Protein AF-A0A251UHS5-F1 (afdb_monomer_lite)

Structure (mmCIF, N/CA/C/O backbone):
data_AF-A0A251UHS5-F1
#
_entry.id   AF-A0A251UHS5-F1
#
loop_
_atom_site.group_PDB
_atom_site.id
_atom_site.type_symbol
_atom_site.label_atom_id
_atom_site.label_alt_id
_atom_site.label_comp_id
_atom_site.label_asym_id
_atom_site.label_entity_id
_atom_site.label_seq_id
_atom_site.pdbx_PDB_ins_code
_atom_site.Cartn_x
_atom_site.Cartn_y
_atom_site.Cartn_z
_atom_site.occupancy
_atom_site.B_iso_or_equiv
_atom_site.auth_seq_id
_atom_site.auth_comp_id
_atom_site.auth_asym_id
_atom_site.auth_atom_id
_atom_site.pdbx_PDB_model_num
ATOM 1 N N . MET A 1 1 ? 8.278 -18.832 -8.427 1.00 48.09 1 MET A N 1
ATOM 2 C CA . MET A 1 1 ? 8.446 -17.378 -8.202 1.00 48.09 1 MET A CA 1
ATOM 3 C C . MET A 1 1 ? 9.896 -17.016 -8.481 1.00 48.09 1 MET A C 1
ATOM 5 O O . MET A 1 1 ? 10.754 -17.772 -8.040 1.00 48.09 1 MET A O 1
ATOM 9 N N . PRO A 1 2 ? 10.189 -15.927 -9.208 1.00 73.81 2 PRO A N 1
ATOM 10 C CA . PRO A 1 2 ? 11.563 -15.462 -9.394 1.00 73.81 2 PRO A CA 1
ATOM 11 C C . PRO A 1 2 ? 12.201 -15.102 -8.043 1.00 73.81 2 PRO A C 1
ATOM 13 O O . PRO A 1 2 ? 11.517 -14.567 -7.171 1.00 73.81 2 PRO A O 1
ATOM 16 N N . LEU A 1 3 ? 13.508 -15.341 -7.884 1.00 70.19 3 LEU A N 1
ATOM 17 C CA . LEU A 1 3 ? 14.287 -15.012 -6.675 1.00 70.19 3 LEU A CA 1
ATOM 18 C C . LEU A 1 3 ? 14.102 -13.556 -6.207 1.00 70.19 3 LEU A C 1
ATOM 20 O O . LEU A 1 3 ? 14.051 -13.298 -5.008 1.00 70.19 3 LEU A O 1
ATOM 24 N N . GLY A 1 4 ? 13.923 -12.620 -7.144 1.00 68.44 4 GLY A N 1
ATOM 25 C CA . GLY A 1 4 ? 13.655 -11.215 -6.832 1.00 68.44 4 GLY A CA 1
ATOM 26 C C . GLY A 1 4 ? 12.351 -10.999 -6.060 1.00 68.44 4 GLY A C 1
ATOM 27 O O . GLY A 1 4 ? 12.326 -10.211 -5.124 1.00 68.44 4 GLY A O 1
ATOM 28 N N . VAL A 1 5 ? 11.284 -11.739 -6.379 1.00 66.81 5 VAL A N 1
ATOM 29 C CA . VAL A 1 5 ? 10.003 -11.624 -5.656 1.00 66.81 5 VAL A CA 1
ATOM 30 C C . VAL A 1 5 ? 10.161 -12.095 -4.210 1.00 66.81 5 VAL A C 1
ATOM 32 O O . VAL A 1 5 ? 9.661 -11.452 -3.293 1.00 66.81 5 VAL A O 1
ATOM 35 N N . PHE A 1 6 ? 10.916 -13.174 -3.993 1.00 74.25 6 PHE A N 1
ATOM 36 C CA . PHE A 1 6 ? 11.193 -13.680 -2.649 1.00 74.25 6 PHE A CA 1
ATOM 37 C C . PHE A 1 6 ? 12.040 -12.695 -1.831 1.00 74.25 6 PHE A C 1
ATOM 39 O O . PHE A 1 6 ? 11.741 -12.446 -0.666 1.00 74.25 6 PHE A O 1
ATOM 46 N N . TYR A 1 7 ? 13.045 -12.076 -2.459 1.00 76.69 7 TYR A N 1
ATOM 47 C CA . TYR A 1 7 ? 13.841 -11.012 -1.848 1.00 76.69 7 TYR A CA 1
ATOM 48 C C . TYR A 1 7 ? 12.978 -9.816 -1.424 1.00 76.69 7 TYR A C 1
ATOM 50 O O . TYR A 1 7 ? 13.070 -9.390 -0.277 1.00 76.69 7 TYR A O 1
ATOM 58 N N . TRP A 1 8 ? 12.101 -9.318 -2.303 1.00 72.94 8 TRP A N 1
ATOM 59 C CA . TRP A 1 8 ? 11.220 -8.186 -1.993 1.00 72.94 8 TRP A CA 1
ATOM 60 C C . TRP A 1 8 ? 10.238 -8.492 -0.862 1.00 72.94 8 TRP A C 1
ATOM 62 O O . TRP A 1 8 ? 10.028 -7.645 0.004 1.00 72.94 8 TRP A O 1
ATOM 72 N N . ILE A 1 9 ? 9.682 -9.708 -0.826 1.00 76.62 9 ILE A N 1
ATOM 73 C CA . ILE A 1 9 ? 8.811 -10.150 0.270 1.00 76.62 9 ILE A CA 1
ATOM 74 C C . ILE A 1 9 ? 9.588 -10.165 1.588 1.00 76.62 9 ILE A C 1
ATOM 76 O O . ILE A 1 9 ? 9.152 -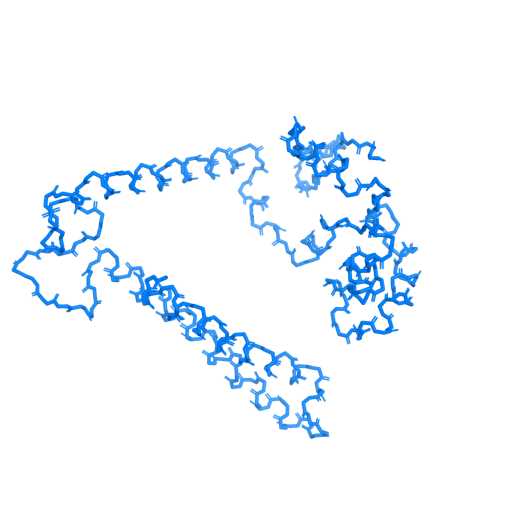9.543 2.552 1.00 76.62 9 ILE A O 1
ATOM 80 N N . LEU A 1 10 ? 10.760 -10.807 1.629 1.00 80.12 10 LEU A N 1
ATOM 81 C CA . LEU A 1 10 ? 11.578 -10.870 2.843 1.00 80.12 10 LEU A CA 1
ATOM 82 C C . LEU A 1 10 ? 12.049 -9.485 3.299 1.00 80.12 10 LEU A C 1
ATOM 84 O O . LEU A 1 10 ? 11.975 -9.171 4.485 1.00 80.12 10 LEU A O 1
ATOM 88 N N . GLN A 1 11 ? 12.500 -8.641 2.370 1.00 79.50 11 GLN A N 1
ATOM 89 C CA . GLN A 1 11 ? 12.902 -7.266 2.658 1.00 79.50 11 GLN A CA 1
ATOM 90 C C . GLN A 1 11 ? 11.728 -6.466 3.239 1.00 79.50 11 GLN A C 1
ATOM 92 O O . GLN A 1 11 ? 11.898 -5.781 4.249 1.00 79.50 11 GLN A O 1
ATOM 97 N N . GLY A 1 12 ? 10.542 -6.578 2.635 1.00 79.12 12 GLY A N 1
ATOM 98 C CA . GLY A 1 12 ? 9.318 -5.951 3.127 1.00 79.12 12 GLY A CA 1
ATOM 99 C C . GLY A 1 12 ? 8.938 -6.445 4.522 1.00 79.12 12 GLY A C 1
ATOM 100 O O . GLY A 1 12 ? 8.657 -5.634 5.399 1.00 79.12 12 GLY A O 1
ATOM 101 N N . SER A 1 13 ? 9.018 -7.755 4.776 1.00 82.31 13 SER A N 1
ATOM 102 C CA . SER A 1 13 ? 8.751 -8.339 6.097 1.00 82.31 13 SER A CA 1
ATOM 103 C C . SER A 1 13 ? 9.729 -7.848 7.169 1.00 82.31 13 SER A C 1
ATOM 105 O O . SER A 1 13 ? 9.307 -7.535 8.280 1.00 82.31 13 SER A O 1
ATOM 107 N N . VAL A 1 14 ? 11.022 -7.723 6.851 1.00 85.25 14 VAL A N 1
ATOM 108 C CA . VAL A 1 14 ? 12.032 -7.198 7.789 1.00 85.25 14 VAL A CA 1
ATOM 109 C C . VAL A 1 14 ? 11.801 -5.713 8.081 1.00 85.25 14 VAL A C 1
ATOM 111 O O . VAL A 1 14 ? 11.864 -5.297 9.239 1.00 85.25 14 VAL A O 1
ATOM 114 N N . GLN A 1 15 ? 11.492 -4.909 7.059 1.00 83.31 15 GLN A N 1
ATOM 115 C CA . GLN A 1 15 ? 11.153 -3.494 7.249 1.00 83.31 15 GLN A CA 1
ATOM 116 C C . GLN A 1 15 ? 9.868 -3.316 8.059 1.00 83.31 15 GLN A C 1
ATOM 118 O O . GLN A 1 15 ? 9.826 -2.450 8.931 1.00 83.31 15 GLN A O 1
ATOM 123 N N . MET A 1 16 ? 8.864 -4.166 7.835 1.00 82.88 16 MET A N 1
ATOM 124 C CA . MET A 1 16 ? 7.647 -4.192 8.641 1.00 82.88 16 MET A CA 1
ATOM 125 C C . MET A 1 16 ? 7.959 -4.536 10.101 1.00 82.88 16 MET A C 1
ATOM 127 O O . MET A 1 16 ? 7.475 -3.854 10.993 1.00 82.88 16 MET A O 1
ATOM 131 N N . GLY A 1 17 ? 8.829 -5.514 10.369 1.00 84.62 17 GLY A N 1
ATOM 132 C CA . GLY A 1 17 ? 9.257 -5.843 11.734 1.00 84.62 17 GLY A CA 1
ATOM 133 C C . GLY A 1 17 ? 9.936 -4.673 12.458 1.00 84.62 17 GLY A C 1
ATOM 134 O O . GLY A 1 17 ? 9.603 -4.377 13.604 1.00 84.62 17 GLY A O 1
ATOM 135 N N . LEU A 1 18 ? 10.841 -3.955 11.781 1.00 85.38 18 LEU A N 1
ATOM 136 C CA . LEU A 1 18 ? 11.465 -2.741 12.330 1.00 85.38 18 LEU A CA 1
ATOM 137 C C . LEU A 1 18 ? 10.448 -1.617 12.558 1.00 85.38 18 LEU A C 1
ATOM 139 O O . LEU A 1 18 ? 10.553 -0.888 13.547 1.00 85.38 18 LEU A O 1
ATOM 143 N N . TRP A 1 19 ? 9.471 -1.485 11.659 1.00 86.94 19 TRP A N 1
ATOM 144 C CA . TRP A 1 19 ? 8.374 -0.537 11.806 1.00 86.94 19 TRP A CA 1
ATOM 145 C C . TRP A 1 19 ? 7.513 -0.868 13.027 1.00 86.94 19 TRP A C 1
ATOM 147 O O . TRP A 1 19 ? 7.310 0.023 13.845 1.00 86.94 19 TRP A O 1
ATOM 157 N N . VAL A 1 20 ? 7.100 -2.131 13.206 1.00 84.81 20 VAL A N 1
ATOM 158 C CA . VAL A 1 20 ? 6.325 -2.588 14.373 1.00 84.81 20 VAL A CA 1
ATOM 159 C C . VAL A 1 20 ? 7.080 -2.299 15.668 1.00 84.81 20 VAL A C 1
ATOM 161 O O . VAL A 1 20 ? 6.517 -1.705 16.574 1.00 84.81 20 VAL A O 1
ATOM 164 N N . ILE A 1 21 ? 8.371 -2.625 15.767 1.00 87.12 21 ILE A N 1
ATOM 165 C CA . ILE A 1 21 ? 9.134 -2.350 16.999 1.00 87.12 21 ILE A CA 1
ATOM 166 C C . ILE A 1 21 ? 9.170 -0.848 17.300 1.00 87.12 21 ILE A C 1
ATOM 168 O O . ILE A 1 21 ? 8.893 -0.432 18.424 1.00 87.12 21 ILE A O 1
ATOM 172 N N . GLY A 1 22 ? 9.472 -0.018 16.297 1.00 85.44 22 GLY A N 1
ATOM 173 C CA . GLY A 1 22 ? 9.447 1.432 16.473 1.00 85.44 22 GLY A CA 1
ATOM 174 C C . GLY A 1 22 ? 8.063 1.929 16.895 1.00 85.44 22 GLY A C 1
ATOM 175 O O . GLY A 1 22 ? 7.953 2.764 17.792 1.00 85.44 22 GLY A O 1
ATOM 176 N N . HIS A 1 23 ? 7.013 1.398 16.277 1.00 80.94 23 HIS A N 1
ATOM 177 C CA . HIS A 1 23 ? 5.614 1.685 16.563 1.00 80.94 23 HIS A CA 1
ATOM 178 C C . HIS A 1 23 ? 5.240 1.373 18.018 1.00 80.94 23 HIS A C 1
ATOM 180 O O . HIS A 1 23 ? 4.843 2.287 18.740 1.00 80.94 23 HIS A O 1
ATOM 186 N N . GLU A 1 24 ? 5.501 0.150 18.485 1.00 81.25 24 GLU A N 1
ATOM 187 C CA . GLU A 1 24 ? 5.259 -0.289 19.868 1.00 81.25 24 GLU A CA 1
ATOM 188 C C . GLU A 1 24 ? 6.061 0.525 20.892 1.00 81.25 24 GLU A C 1
ATOM 190 O O . GLU A 1 24 ? 5.553 0.903 21.950 1.00 81.25 24 GLU A O 1
ATOM 195 N N . CYS A 1 25 ? 7.310 0.879 20.569 1.00 86.88 25 CYS A N 1
ATOM 196 C CA . CYS A 1 25 ? 8.100 1.806 21.375 1.00 86.88 25 CYS A CA 1
ATOM 197 C C . CYS A 1 25 ? 7.466 3.206 21.452 1.00 86.88 25 CYS A C 1
ATOM 199 O O . CYS A 1 25 ? 7.563 3.863 22.482 1.00 86.88 25 CYS A O 1
ATOM 201 N N . GLY A 1 26 ? 6.794 3.670 20.393 1.00 74.75 26 GLY A N 1
ATOM 202 C CA . GLY A 1 26 ? 6.036 4.927 20.405 1.00 74.75 26 GLY A CA 1
ATOM 203 C C . GLY A 1 26 ? 4.858 4.910 21.384 1.00 74.75 26 GLY A C 1
ATOM 204 O O . GLY A 1 26 ? 4.552 5.945 21.971 1.00 74.75 26 GLY A O 1
ATOM 205 N N . TYR A 1 27 ? 4.261 3.738 21.616 1.00 78.31 27 TYR A N 1
ATOM 206 C CA . TYR A 1 27 ? 3.203 3.534 22.615 1.00 78.31 27 TYR A CA 1
ATOM 207 C C . TYR A 1 27 ? 3.710 3.282 24.022 1.00 78.31 27 TYR A C 1
ATOM 209 O O . TYR A 1 27 ? 2.901 3.097 24.925 1.00 78.31 27 TYR A O 1
ATOM 217 N N . GLN A 1 28 ? 5.029 3.242 24.219 1.00 82.44 28 GLN A N 1
ATOM 218 C CA . GLN A 1 28 ? 5.628 2.774 25.466 1.00 82.44 28 GLN A CA 1
ATOM 219 C C . GLN A 1 28 ? 5.223 1.328 25.818 1.00 82.44 28 GLN A C 1
ATOM 221 O O . GLN A 1 28 ? 5.330 0.912 26.967 1.00 82.44 28 GLN A O 1
ATOM 226 N N . ALA A 1 29 ? 4.769 0.553 24.828 1.00 78.62 29 ALA A N 1
ATOM 227 C CA . ALA A 1 29 ? 4.236 -0.796 25.010 1.00 78.62 29 ALA A CA 1
ATOM 228 C C . ALA A 1 29 ? 5.315 -1.882 24.879 1.00 78.62 29 ALA A C 1
ATOM 230 O O . ALA A 1 29 ? 5.109 -3.022 25.285 1.00 78.62 29 ALA A O 1
ATOM 231 N N . PHE A 1 30 ? 6.486 -1.530 24.338 1.00 80.69 30 PHE A N 1
ATOM 232 C CA . PHE A 1 30 ? 7.589 -2.469 24.135 1.00 80.69 30 PHE A CA 1
ATOM 233 C C . PHE A 1 30 ? 8.289 -2.877 25.447 1.00 80.69 30 PHE A C 1
ATOM 235 O O . PHE A 1 30 ? 8.785 -3.996 25.572 1.00 80.69 30 PHE A O 1
ATOM 242 N N . SER A 1 31 ? 8.344 -1.981 26.434 1.00 89.00 31 SER A N 1
ATOM 243 C CA . SER A 1 31 ? 8.988 -2.211 27.729 1.00 89.00 31 SER A CA 1
ATOM 244 C C . SER A 1 31 ? 8.405 -1.298 28.806 1.00 89.00 31 SER A C 1
ATOM 246 O O . SER A 1 31 ? 7.944 -0.200 28.514 1.00 89.00 31 SER A O 1
ATOM 248 N N . ASN A 1 32 ? 8.515 -1.700 30.075 1.00 92.19 32 ASN A N 1
ATOM 249 C CA . ASN A 1 32 ? 8.128 -0.870 31.225 1.00 92.19 32 ASN A CA 1
ATOM 250 C C . ASN A 1 32 ? 9.059 0.341 31.449 1.00 92.19 32 ASN A C 1
ATOM 252 O O . ASN A 1 32 ? 8.785 1.181 32.305 1.00 92.19 32 ASN A O 1
ATOM 256 N N . TYR A 1 33 ? 10.178 0.423 30.723 1.00 91.75 33 TYR A N 1
ATOM 257 C CA . TYR A 1 33 ? 11.150 1.508 30.842 1.00 91.75 33 TYR A CA 1
ATOM 258 C C . TYR A 1 33 ? 10.992 2.517 29.703 1.00 91.75 33 TYR A C 1
ATOM 260 O O . TYR A 1 33 ? 11.372 2.244 28.564 1.00 91.75 33 TYR A O 1
ATOM 268 N N . THR A 1 34 ? 10.519 3.719 30.029 1.00 86.81 34 THR A N 1
ATOM 269 C CA . THR A 1 34 ? 10.284 4.804 29.061 1.00 86.81 34 THR A CA 1
ATOM 270 C C . THR A 1 34 ? 11.531 5.188 28.272 1.00 86.81 34 THR A C 1
ATOM 272 O O . THR A 1 34 ? 11.504 5.240 27.047 1.00 86.81 34 THR A O 1
ATOM 275 N N . TRP A 1 35 ? 12.671 5.341 28.952 1.00 92.44 35 TRP A N 1
ATOM 276 C CA . TRP A 1 35 ? 13.937 5.682 28.293 1.00 92.44 35 TRP A CA 1
ATOM 277 C C . TRP A 1 35 ? 14.372 4.630 27.256 1.00 92.44 35 TRP A C 1
ATOM 279 O O . TRP A 1 35 ? 14.996 4.971 26.248 1.00 92.44 35 TRP A O 1
ATOM 289 N N . LEU A 1 36 ? 14.042 3.354 27.492 1.00 87.62 36 LEU A N 1
ATOM 290 C CA . LEU A 1 36 ? 14.398 2.250 26.605 1.00 87.62 36 LEU A CA 1
ATOM 291 C C . LEU A 1 36 ? 13.525 2.274 25.350 1.00 87.62 36 LEU A C 1
ATOM 293 O O . LEU A 1 36 ? 14.041 2.137 24.242 1.00 87.62 36 LEU A O 1
ATOM 297 N N . ASN A 1 37 ? 12.225 2.511 25.519 1.00 80.31 37 ASN A N 1
ATOM 298 C CA . ASN A 1 37 ? 11.286 2.687 24.416 1.00 80.31 37 ASN A CA 1
ATOM 299 C C . ASN A 1 37 ? 11.652 3.904 23.561 1.00 80.31 37 ASN A C 1
ATOM 301 O O . ASN A 1 37 ? 11.713 3.798 22.338 1.00 80.31 37 ASN A O 1
ATOM 305 N N . ASP A 1 38 ? 11.980 5.036 24.181 1.00 88.19 38 ASP A N 1
ATOM 306 C CA . ASP A 1 38 ? 12.363 6.250 23.457 1.00 88.19 38 ASP A CA 1
ATOM 307 C C . ASP A 1 38 ? 13.643 6.027 22.643 1.00 88.19 38 ASP A C 1
ATOM 309 O O . ASP A 1 38 ? 13.713 6.376 21.461 1.00 88.19 38 ASP A O 1
ATOM 313 N N . THR A 1 39 ? 14.632 5.361 23.246 1.00 94.56 39 THR A N 1
ATOM 314 C CA . THR A 1 39 ? 15.911 5.044 22.599 1.00 94.56 39 THR A CA 1
ATOM 315 C C . THR A 1 39 ? 15.734 4.066 21.436 1.00 94.56 39 THR A C 1
ATOM 317 O O . THR A 1 39 ? 16.152 4.357 20.312 1.00 94.56 39 THR A O 1
ATOM 320 N N . ILE A 1 40 ? 15.097 2.912 21.669 1.00 92.69 40 ILE A N 1
ATOM 321 C CA . ILE A 1 40 ? 14.895 1.889 20.632 1.00 92.69 40 ILE A CA 1
ATOM 322 C C . ILE A 1 40 ? 13.969 2.423 19.537 1.00 92.69 40 ILE A C 1
ATOM 324 O O . ILE A 1 40 ? 14.256 2.252 18.350 1.00 92.69 40 ILE A O 1
ATOM 328 N N . GLY A 1 41 ? 12.910 3.139 19.906 1.00 88.62 41 GLY A N 1
ATOM 329 C CA . GLY A 1 41 ? 11.984 3.765 18.972 1.00 88.62 41 GLY A CA 1
ATOM 330 C C . GLY A 1 41 ? 12.658 4.806 18.078 1.00 88.62 41 GLY A C 1
ATOM 331 O O . GLY A 1 41 ? 12.390 4.847 16.877 1.00 88.62 41 GLY A O 1
ATOM 332 N N . TYR A 1 42 ? 13.554 5.636 18.621 1.00 90.62 42 TYR A N 1
ATOM 333 C CA . TYR A 1 42 ? 14.330 6.587 17.819 1.00 90.62 42 TYR A CA 1
ATOM 334 C C . TYR A 1 42 ? 15.252 5.869 16.826 1.00 90.62 42 TYR A C 1
ATOM 336 O O . TYR A 1 42 ? 15.234 6.179 15.634 1.00 90.62 42 TYR A O 1
ATOM 344 N N . ILE A 1 43 ? 16.014 4.876 17.295 1.00 93.25 43 ILE A N 1
ATOM 345 C CA . ILE A 1 43 ? 16.973 4.133 16.467 1.00 93.25 43 ILE A CA 1
ATOM 346 C C . ILE A 1 43 ? 16.257 3.384 15.340 1.00 93.25 43 ILE A C 1
ATOM 348 O O . ILE A 1 43 ? 16.617 3.536 14.174 1.00 93.25 43 ILE A O 1
ATOM 352 N N . THR A 1 44 ? 15.218 2.612 15.660 1.00 89.62 44 THR A N 1
ATOM 353 C CA . THR A 1 44 ? 14.474 1.808 14.675 1.00 89.62 44 THR A CA 1
ATOM 354 C C . THR A 1 44 ? 13.806 2.674 13.611 1.00 89.62 44 THR A C 1
ATOM 356 O O . THR A 1 44 ? 13.955 2.392 12.420 1.00 89.62 44 THR A O 1
ATOM 359 N N . ARG A 1 45 ? 13.162 3.785 13.997 1.00 82.12 45 ARG A N 1
ATOM 360 C CA . ARG A 1 45 ? 12.577 4.743 13.043 1.00 82.12 45 ARG A CA 1
ATOM 361 C C . ARG A 1 45 ? 13.631 5.432 12.177 1.00 82.12 45 ARG A C 1
ATOM 363 O O . ARG A 1 45 ? 13.429 5.561 10.969 1.00 82.12 45 ARG A O 1
ATOM 370 N N . ALA A 1 46 ? 14.762 5.841 12.753 1.00 84.56 46 ALA A N 1
ATOM 371 C CA . ALA A 1 46 ? 15.850 6.469 12.004 1.00 84.56 46 ALA A CA 1
ATOM 372 C C . ALA A 1 46 ? 16.487 5.500 10.993 1.00 84.56 46 ALA A C 1
ATOM 374 O O . ALA A 1 46 ? 16.732 5.876 9.844 1.00 84.56 46 ALA A O 1
ATOM 375 N N . CYS A 1 47 ? 16.718 4.248 11.395 1.00 85.31 47 CYS A N 1
ATOM 376 C CA . CYS A 1 47 ? 17.214 3.192 10.517 1.00 85.31 47 CYS A CA 1
ATOM 377 C C . CYS A 1 47 ? 16.230 2.901 9.384 1.00 85.31 47 CYS A C 1
ATOM 379 O O . CYS A 1 47 ? 16.643 2.892 8.227 1.00 85.31 47 CYS A O 1
ATOM 381 N N . LEU A 1 48 ? 14.940 2.734 9.686 1.00 84.12 48 LEU A N 1
ATOM 382 C CA . LEU A 1 48 ? 13.915 2.480 8.674 1.00 84.12 48 LEU A CA 1
ATOM 383 C C . LEU A 1 48 ? 13.859 3.610 7.641 1.00 84.12 48 LEU A C 1
ATOM 385 O O . LEU A 1 48 ? 13.898 3.351 6.443 1.00 84.12 48 LEU A O 1
ATOM 389 N N . HIS A 1 49 ? 13.853 4.865 8.092 1.00 77.94 49 HIS A N 1
ATOM 390 C CA . HIS A 1 49 ? 13.812 6.017 7.196 1.00 77.94 49 HIS A CA 1
ATOM 391 C C . HIS A 1 49 ? 15.055 6.098 6.297 1.00 77.94 49 HIS A C 1
ATOM 393 O O . HIS A 1 49 ? 14.938 6.313 5.092 1.00 77.94 49 HIS A O 1
ATOM 399 N N . ARG A 1 50 ? 16.252 5.869 6.853 1.00 77.94 50 ARG A N 1
ATOM 400 C CA . ARG A 1 50 ? 17.509 5.870 6.085 1.00 77.94 50 ARG A CA 1
ATOM 401 C C . ARG A 1 50 ? 17.598 4.711 5.097 1.00 77.94 50 ARG A C 1
ATOM 403 O O . ARG A 1 50 ? 18.052 4.927 3.979 1.00 77.94 50 ARG A O 1
ATOM 410 N N . ILE A 1 51 ? 17.158 3.515 5.485 1.00 80.69 51 ILE A N 1
ATOM 411 C CA . ILE A 1 51 ? 17.116 2.343 4.601 1.00 80.69 51 ILE A CA 1
ATOM 412 C C . ILE A 1 51 ? 16.136 2.599 3.455 1.00 80.69 51 ILE A C 1
ATOM 414 O O . ILE A 1 51 ? 16.490 2.387 2.301 1.00 80.69 51 ILE A O 1
ATOM 418 N N . SER A 1 52 ? 14.937 3.107 3.743 1.00 77.94 52 SER A N 1
ATOM 419 C CA . SER A 1 52 ? 13.933 3.392 2.715 1.00 77.94 52 SER A CA 1
ATOM 420 C C . SER A 1 52 ? 14.382 4.494 1.755 1.00 77.94 52 SER A C 1
ATOM 422 O O . SER A 1 52 ? 14.325 4.297 0.544 1.00 77.94 52 SER A O 1
ATOM 424 N N . LEU A 1 53 ? 14.902 5.617 2.262 1.00 73.94 53 LEU A N 1
ATOM 425 C CA . LEU A 1 53 ? 15.445 6.682 1.412 1.00 73.94 53 LEU A CA 1
ATOM 426 C C . LEU A 1 53 ? 16.648 6.207 0.591 1.00 73.94 53 LEU A C 1
ATOM 428 O O . LEU A 1 53 ? 16.715 6.473 -0.606 1.00 73.94 53 LEU A O 1
ATOM 432 N N . GLY A 1 54 ? 17.581 5.488 1.218 1.00 75.81 54 GLY A N 1
ATOM 433 C CA . GLY A 1 54 ? 18.751 4.932 0.545 1.00 75.81 54 GLY A CA 1
ATOM 434 C C . GLY A 1 54 ? 18.361 3.961 -0.565 1.00 75.81 54 GLY A C 1
ATOM 435 O O . GLY A 1 54 ? 18.865 4.080 -1.677 1.00 75.81 54 GLY A O 1
ATOM 436 N N . ASN A 1 55 ? 17.406 3.066 -0.304 1.00 77.25 55 ASN A N 1
ATOM 437 C CA . ASN A 1 55 ? 16.898 2.122 -1.295 1.00 77.25 55 ASN A CA 1
ATOM 438 C C . ASN A 1 55 ? 16.209 2.828 -2.462 1.00 77.25 55 ASN A C 1
ATOM 440 O O . ASN A 1 55 ? 16.436 2.443 -3.601 1.00 77.25 55 ASN A O 1
ATOM 444 N N . ILE A 1 56 ? 15.418 3.874 -2.209 1.00 78.31 56 ILE A N 1
ATOM 445 C CA . ILE A 1 56 ? 14.765 4.643 -3.278 1.00 78.31 56 ILE A CA 1
ATOM 446 C C . ILE A 1 56 ? 15.812 5.352 -4.140 1.00 78.31 56 ILE A C 1
ATOM 448 O O . ILE A 1 56 ? 15.785 5.232 -5.362 1.00 78.31 56 ILE A O 1
ATOM 452 N N . VAL A 1 57 ? 16.762 6.058 -3.524 1.00 80.19 57 VAL A N 1
ATOM 453 C CA . VAL A 1 57 ? 17.791 6.808 -4.259 1.00 80.19 57 VAL A CA 1
ATOM 454 C C . VAL A 1 57 ? 18.698 5.865 -5.047 1.00 80.19 57 VAL A C 1
ATOM 456 O O . VAL A 1 57 ? 18.927 6.090 -6.233 1.00 80.19 57 VAL A O 1
ATOM 459 N N . ILE A 1 58 ? 19.180 4.785 -4.427 1.00 80.00 58 ILE A N 1
ATOM 460 C CA . ILE A 1 58 ? 20.033 3.798 -5.097 1.00 80.00 58 ILE A CA 1
ATOM 461 C C . ILE A 1 58 ? 19.259 3.078 -6.201 1.00 80.00 58 ILE A C 1
ATOM 463 O O . ILE A 1 58 ? 19.818 2.901 -7.275 1.00 80.00 58 ILE A O 1
ATOM 467 N N . ALA A 1 59 ? 17.989 2.714 -5.997 1.00 80.50 59 ALA A N 1
ATOM 468 C CA . ALA A 1 59 ? 17.175 2.091 -7.040 1.00 80.50 59 ALA A CA 1
ATOM 469 C C . ALA A 1 59 ? 16.966 3.029 -8.235 1.00 80.50 59 ALA A C 1
ATOM 471 O O . ALA A 1 59 ? 17.147 2.611 -9.375 1.00 80.50 59 ALA A O 1
ATOM 472 N N . LEU A 1 60 ? 16.653 4.306 -7.998 1.00 82.56 60 LEU A N 1
ATOM 473 C CA . LEU A 1 60 ? 16.503 5.288 -9.073 1.00 82.56 60 LEU A CA 1
ATOM 474 C C . LEU A 1 60 ? 17.814 5.484 -9.841 1.00 82.56 60 LEU A C 1
ATOM 476 O O . LEU A 1 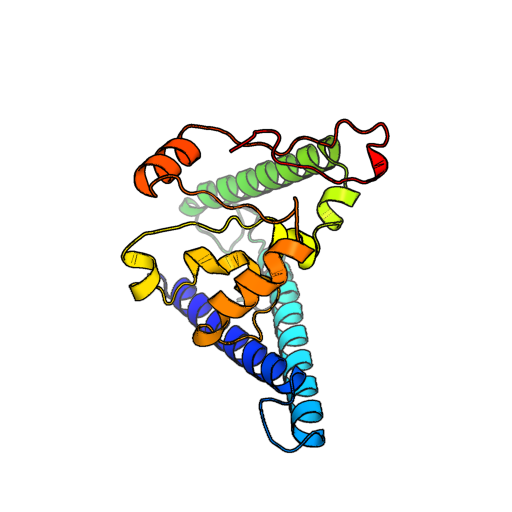60 ? 17.821 5.454 -11.069 1.00 82.56 60 LEU A O 1
ATOM 480 N N . LEU A 1 61 ? 18.936 5.628 -9.136 1.00 82.88 61 LEU A N 1
ATOM 481 C CA . LEU A 1 61 ? 20.255 5.742 -9.761 1.00 82.88 61 LEU A CA 1
ATOM 482 C C . LEU A 1 61 ? 20.661 4.449 -10.487 1.00 82.88 61 LEU A C 1
ATOM 484 O O . LEU A 1 61 ? 21.260 4.500 -11.554 1.00 82.88 61 LEU A O 1
ATOM 488 N N . TYR A 1 62 ? 20.310 3.282 -9.960 1.00 83.38 62 TYR A N 1
ATOM 489 C CA . TYR A 1 62 ? 20.551 1.998 -10.614 1.00 83.38 62 TYR A CA 1
ATOM 490 C C . TYR A 1 62 ? 19.768 1.884 -11.928 1.00 83.38 62 TYR A C 1
ATOM 492 O O . TYR A 1 62 ? 20.331 1.541 -12.965 1.00 83.38 62 TYR A O 1
ATOM 500 N N . VAL A 1 63 ? 18.483 2.235 -11.926 1.00 83.25 63 VAL A N 1
ATOM 501 C CA . VAL A 1 63 ? 17.647 2.158 -13.131 1.00 83.25 63 VAL A CA 1
ATOM 502 C C . VAL A 1 63 ? 18.107 3.192 -14.171 1.00 83.25 63 VAL A C 1
ATOM 504 O O . VAL A 1 63 ? 18.290 2.849 -15.339 1.00 83.25 63 VAL A O 1
ATOM 507 N N . CYS A 1 64 ? 18.386 4.430 -13.759 1.00 84.31 64 CYS A N 1
ATOM 508 C CA . CYS A 1 64 ? 18.770 5.511 -14.672 1.00 84.31 64 CYS A CA 1
ATOM 509 C C . CYS A 1 64 ? 20.214 5.422 -15.191 1.00 84.31 64 CYS A C 1
ATOM 511 O O . CYS A 1 64 ? 20.476 5.821 -16.325 1.00 84.31 64 CYS A O 1
ATOM 513 N N . SER A 1 65 ? 21.158 4.968 -14.363 1.00 85.56 65 SER A N 1
ATOM 514 C CA . SER A 1 65 ? 22.595 5.044 -14.660 1.00 85.56 65 SER A CA 1
ATOM 515 C C . SER A 1 65 ? 23.408 3.837 -14.193 1.00 85.56 65 SER A C 1
ATOM 517 O O . SER A 1 65 ? 24.640 3.892 -14.194 1.00 85.56 65 SER A O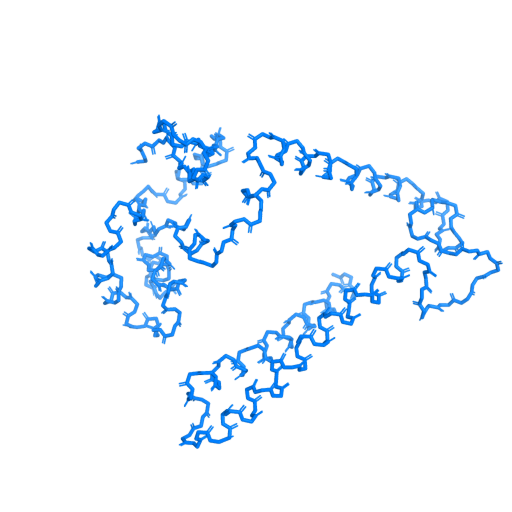 1
ATOM 519 N N . ASN A 1 66 ? 22.747 2.736 -13.822 1.00 83.75 66 ASN A N 1
ATOM 520 C CA . ASN A 1 66 ? 23.387 1.468 -13.469 1.00 83.75 66 ASN A CA 1
ATOM 521 C C . ASN A 1 66 ? 24.390 1.601 -12.304 1.00 83.75 66 ASN A C 1
ATOM 523 O O . ASN A 1 66 ? 25.428 0.932 -12.263 1.00 83.75 66 ASN A O 1
ATOM 527 N N . VAL A 1 67 ? 24.091 2.491 -11.348 1.00 80.56 67 VAL A N 1
ATOM 528 C CA . VAL A 1 67 ? 24.944 2.720 -10.176 1.00 80.56 67 VAL A CA 1
ATOM 529 C C . VAL A 1 67 ? 25.127 1.419 -9.385 1.00 80.56 67 VAL A C 1
ATOM 531 O O . VAL A 1 67 ? 24.167 0.699 -9.135 1.00 80.56 67 VAL A O 1
ATOM 534 N N . SER A 1 68 ? 26.363 1.109 -8.986 1.00 73.12 68 SER A N 1
ATOM 535 C CA . SER A 1 68 ? 26.705 -0.088 -8.193 1.00 73.12 68 SER A CA 1
ATOM 536 C C . SER A 1 68 ? 26.471 -1.452 -8.874 1.00 73.12 68 SER A C 1
ATOM 538 O O . SER A 1 68 ? 26.483 -2.473 -8.188 1.00 73.12 68 SER A O 1
ATOM 540 N N . SER A 1 69 ? 26.296 -1.504 -10.201 1.00 75.06 69 SER A N 1
ATOM 541 C CA . SER A 1 69 ? 26.222 -2.764 -10.962 1.00 75.06 69 SER A CA 1
ATOM 542 C C . SER A 1 69 ? 27.532 -3.122 -11.678 1.00 75.06 69 SER A C 1
ATOM 544 O O . SER A 1 69 ? 28.553 -2.446 -11.538 1.00 75.06 69 SER A O 1
ATOM 546 N N . GLN A 1 70 ? 27.496 -4.191 -12.481 1.00 79.56 70 GLN A N 1
ATOM 547 C CA . GLN A 1 70 ? 28.580 -4.540 -13.392 1.00 79.56 70 GLN A CA 1
ATOM 548 C C . GLN A 1 70 ? 28.863 -3.399 -14.378 1.00 79.56 70 GLN A C 1
ATOM 550 O O . GLN A 1 70 ? 27.953 -2.694 -14.824 1.00 79.56 70 GLN A O 1
ATOM 555 N N . LYS A 1 71 ? 30.147 -3.198 -14.693 1.00 82.06 71 LYS A N 1
ATOM 556 C CA . LYS A 1 71 ? 30.588 -2.153 -15.620 1.00 82.06 71 LYS A CA 1
ATOM 557 C C . LYS A 1 71 ? 30.428 -2.642 -17.055 1.00 82.06 71 LYS A C 1
ATOM 559 O O . LYS A 1 71 ? 30.859 -3.744 -17.376 1.00 82.06 71 LYS A O 1
ATOM 564 N N . TYR A 1 72 ? 29.870 -1.791 -17.906 1.00 82.19 72 TYR A N 1
ATOM 565 C CA . TYR A 1 72 ? 29.738 -2.029 -19.340 1.00 82.19 72 TYR A CA 1
ATOM 566 C C . TYR A 1 72 ? 30.583 -1.012 -20.111 1.00 82.19 72 TYR A C 1
ATOM 568 O O . TYR A 1 72 ? 30.844 0.084 -19.616 1.00 82.19 72 TYR A O 1
ATOM 576 N N . GLU A 1 73 ? 30.995 -1.356 -21.332 1.00 82.75 73 GLU A N 1
ATOM 577 C CA . GLU A 1 73 ? 31.771 -0.450 -22.196 1.00 82.75 73 GLU A CA 1
ATOM 578 C C . GLU A 1 73 ? 30.968 0.778 -22.651 1.00 82.75 73 GLU A C 1
ATOM 580 O O . GLU A 1 73 ? 31.535 1.824 -22.959 1.00 82.75 73 GLU A O 1
ATOM 585 N N . LYS A 1 74 ? 29.637 0.657 -22.684 1.00 82.06 74 LYS A N 1
ATOM 586 C CA . LYS A 1 74 ? 28.699 1.733 -23.017 1.00 82.06 74 LYS A CA 1
ATOM 587 C C . LYS A 1 74 ? 27.891 2.125 -21.787 1.00 82.06 74 LYS A C 1
ATOM 589 O O . LYS A 1 74 ? 27.721 1.327 -20.867 1.00 82.06 74 LYS A O 1
ATOM 594 N N . PHE A 1 75 ? 27.367 3.349 -21.791 1.00 83.31 75 PHE A N 1
ATOM 595 C CA . PHE A 1 75 ? 26.467 3.809 -20.740 1.00 83.31 75 PHE A CA 1
ATOM 596 C C . PHE A 1 75 ? 25.248 2.881 -20.641 1.00 83.31 75 PHE A C 1
ATOM 598 O O . PHE A 1 75 ? 24.585 2.611 -21.641 1.00 83.31 75 PHE A O 1
ATOM 605 N N . ALA A 1 76 ? 24.988 2.380 -19.437 1.00 83.38 76 ALA A N 1
ATOM 606 C CA . ALA A 1 76 ? 23.912 1.442 -19.162 1.00 83.38 76 ALA A CA 1
ATOM 607 C C . ALA A 1 76 ? 22.735 2.180 -18.519 1.00 83.38 76 ALA A C 1
ATOM 609 O O . ALA A 1 76 ? 22.862 2.755 -17.439 1.00 83.38 76 ALA A O 1
ATOM 610 N N . ASN A 1 77 ? 21.592 2.145 -19.198 1.00 85.62 77 ASN A N 1
ATOM 611 C CA . ASN A 1 77 ? 20.342 2.758 -18.766 1.00 85.62 77 ASN A CA 1
ATOM 612 C C . ASN A 1 77 ? 19.210 1.743 -18.958 1.00 85.62 77 ASN A C 1
ATOM 614 O O . ASN A 1 77 ? 19.079 1.165 -20.033 1.00 85.62 77 ASN A O 1
ATOM 618 N N . HIS A 1 78 ? 18.388 1.512 -17.936 1.00 85.12 78 HIS A N 1
ATOM 619 C CA . HIS A 1 78 ? 17.318 0.516 -18.005 1.00 85.12 78 HIS A CA 1
ATOM 620 C C . HIS A 1 78 ? 16.138 0.937 -18.894 1.00 85.12 78 HIS A C 1
ATOM 622 O O . HIS A 1 78 ? 15.338 0.079 -19.261 1.00 85.12 78 HIS A O 1
ATOM 628 N N . PHE A 1 79 ? 16.045 2.220 -19.250 1.00 85.75 79 PHE A N 1
ATOM 629 C CA . PHE A 1 79 ? 15.036 2.780 -20.149 1.00 85.75 79 PHE A CA 1
ATOM 630 C C . PHE A 1 79 ? 15.471 2.808 -21.619 1.00 85.75 79 PHE A C 1
ATOM 632 O O . PHE A 1 79 ? 14.644 3.104 -22.477 1.00 85.75 79 PHE A O 1
ATOM 639 N N . ASP A 1 80 ? 16.743 2.525 -21.923 1.00 86.75 80 ASP A N 1
ATOM 640 C CA . ASP A 1 80 ? 17.228 2.428 -23.302 1.00 86.75 80 ASP A CA 1
ATOM 641 C C . ASP A 1 80 ? 17.096 0.975 -23.798 1.00 86.75 80 ASP A C 1
ATOM 643 O O . ASP A 1 80 ? 17.794 0.093 -23.288 1.00 86.75 80 ASP A O 1
ATOM 647 N N . PRO A 1 81 ? 16.250 0.692 -24.809 1.00 86.62 81 PRO A N 1
ATOM 648 C CA . PRO A 1 81 ? 16.096 -0.656 -25.353 1.00 86.62 81 PRO A CA 1
ATOM 649 C C . PRO A 1 81 ? 17.368 -1.218 -26.008 1.00 86.62 81 PRO A C 1
ATOM 651 O O . PRO A 1 81 ? 17.443 -2.420 -26.246 1.00 86.62 81 PRO A O 1
ATOM 654 N N . LYS A 1 82 ? 18.360 -0.369 -26.314 1.00 86.38 82 LYS A N 1
ATOM 655 C CA . LYS A 1 82 ? 19.678 -0.752 -26.853 1.00 86.38 82 LYS A CA 1
ATOM 656 C C . LYS A 1 82 ? 20.786 -0.745 -25.796 1.00 86.38 82 LYS A C 1
ATOM 658 O O . LYS A 1 82 ? 21.968 -0.838 -26.139 1.00 86.38 82 LYS A O 1
ATOM 663 N N . SER A 1 83 ? 20.419 -0.604 -24.524 1.00 86.06 83 SER A N 1
ATOM 664 C CA . SER A 1 83 ? 21.351 -0.654 -23.405 1.00 86.06 83 SER A CA 1
ATOM 665 C C . SER A 1 83 ? 22.108 -1.986 -23.383 1.00 86.06 83 SER A C 1
ATOM 667 O O . SER A 1 83 ? 21.501 -3.032 -23.615 1.00 86.06 83 SER A O 1
ATOM 669 N N . PRO A 1 84 ? 23.412 -1.989 -23.040 1.00 85.12 84 PRO A N 1
ATOM 670 C CA . PRO A 1 84 ? 24.227 -3.207 -22.981 1.00 85.12 84 PRO A CA 1
ATOM 671 C C . PRO A 1 84 ? 23.764 -4.222 -21.919 1.00 85.12 84 PRO A C 1
ATOM 673 O O . PRO A 1 84 ? 24.314 -5.316 -21.846 1.00 85.12 84 PRO A O 1
ATOM 676 N N . VAL A 1 85 ? 22.784 -3.853 -21.088 1.00 84.50 85 VAL A N 1
ATOM 677 C CA . VAL A 1 85 ? 22.174 -4.706 -20.057 1.00 84.50 85 VAL A CA 1
ATOM 678 C C . VAL A 1 85 ? 21.265 -5.781 -20.663 1.00 84.50 85 VAL A C 1
ATOM 680 O O . VAL A 1 85 ? 21.085 -6.831 -20.050 1.00 84.50 85 VAL A O 1
ATOM 683 N N . TYR A 1 86 ? 20.693 -5.535 -21.844 1.00 84.62 86 TYR A N 1
ATOM 684 C CA . TYR A 1 86 ? 19.588 -6.328 -22.379 1.00 84.62 86 TYR A CA 1
ATOM 685 C C . TYR A 1 86 ? 19.927 -7.018 -23.693 1.00 84.62 86 TYR A C 1
ATOM 687 O O . TYR A 1 86 ? 20.734 -6.536 -24.488 1.00 84.62 86 TYR A O 1
ATOM 695 N N . ASN A 1 87 ? 19.244 -8.131 -23.948 1.00 85.06 87 ASN A N 1
ATOM 696 C CA . ASN A 1 87 ? 19.273 -8.790 -25.248 1.00 85.06 87 ASN A CA 1
ATOM 697 C C . ASN A 1 87 ? 18.206 -8.206 -26.188 1.00 85.06 87 ASN A C 1
ATOM 699 O O . ASN A 1 87 ? 17.155 -7.745 -25.742 1.00 85.06 87 ASN A O 1
ATOM 703 N N . ASP A 1 88 ? 18.394 -8.350 -27.506 1.00 84.81 88 ASP A N 1
ATOM 704 C CA . ASP A 1 88 ? 17.453 -7.846 -28.530 1.00 84.81 88 ASP A CA 1
ATOM 705 C C . ASP A 1 88 ? 16.000 -8.326 -28.337 1.00 84.81 88 ASP A C 1
ATOM 707 O O . ASP A 1 88 ? 15.048 -7.664 -28.747 1.00 84.81 88 ASP A O 1
ATOM 711 N N . ARG A 1 89 ? 15.811 -9.476 -27.677 1.00 84.56 89 ARG A N 1
ATOM 712 C CA . ARG A 1 89 ? 14.492 -10.065 -27.384 1.00 84.56 89 ARG A CA 1
ATOM 713 C C . ARG A 1 89 ? 13.725 -9.339 -26.274 1.00 84.56 89 ARG A C 1
ATOM 715 O O . ARG A 1 89 ? 12.509 -9.476 -26.195 1.00 84.56 89 ARG A O 1
ATOM 722 N N . GLU A 1 90 ? 14.414 -8.595 -25.417 1.00 84.06 90 GLU A N 1
ATOM 723 C CA . GLU A 1 90 ? 13.835 -7.880 -24.269 1.00 84.06 90 GLU A CA 1
ATOM 724 C C . GLU A 1 90 ? 13.484 -6.427 -24.626 1.00 84.06 90 GLU A C 1
ATOM 726 O O . GLU A 1 90 ? 12.731 -5.767 -23.910 1.00 84.06 90 GLU A O 1
ATOM 731 N N . CYS A 1 91 ? 13.946 -5.960 -25.790 1.00 85.50 91 CYS A N 1
ATOM 732 C CA . CYS A 1 91 ? 13.720 -4.623 -26.334 1.00 85.50 91 CYS A CA 1
ATOM 733 C C . CYS A 1 91 ? 12.230 -4.230 -26.357 1.00 85.50 91 CYS A C 1
ATOM 735 O O . CYS A 1 91 ? 11.865 -3.125 -25.949 1.00 85.50 91 CYS A O 1
ATOM 737 N N . SER A 1 92 ? 11.342 -5.153 -26.749 1.00 83.75 92 SER A N 1
ATOM 738 C CA . SER A 1 92 ? 9.898 -4.891 -26.760 1.00 83.75 92 SER A CA 1
ATOM 739 C C . SER A 1 92 ? 9.318 -4.716 -25.356 1.00 83.75 92 SER A C 1
ATOM 741 O O . SER A 1 92 ? 8.421 -3.899 -25.170 1.00 83.75 92 SER A O 1
ATOM 743 N N . GLN A 1 93 ? 9.833 -5.441 -24.360 1.00 84.75 93 GLN A N 1
ATOM 744 C CA . GLN A 1 93 ? 9.372 -5.331 -22.974 1.00 84.75 93 GLN A CA 1
ATOM 745 C C . GLN A 1 93 ? 9.775 -3.981 -22.378 1.00 84.75 93 GLN A C 1
ATOM 747 O O . GLN A 1 93 ? 8.959 -3.336 -21.729 1.00 84.75 93 GLN A O 1
ATOM 752 N N . ILE A 1 94 ? 10.991 -3.514 -22.666 1.00 86.62 94 ILE A N 1
ATOM 753 C CA . ILE A 1 94 ? 11.486 -2.202 -22.223 1.00 86.62 94 ILE A CA 1
ATOM 754 C C . ILE A 1 94 ? 10.671 -1.072 -22.859 1.00 86.62 94 ILE A C 1
ATOM 756 O O . ILE A 1 94 ? 10.301 -0.105 -22.195 1.00 86.62 94 ILE A O 1
ATOM 760 N N . LEU A 1 95 ? 10.321 -1.205 -24.140 1.00 86.81 95 LEU A N 1
ATOM 761 C CA . LEU A 1 95 ? 9.443 -0.237 -24.793 1.00 86.81 95 LEU A CA 1
ATOM 762 C C . LEU A 1 95 ? 8.047 -0.227 -24.151 1.00 86.81 95 LEU A C 1
ATOM 764 O O . LEU A 1 95 ? 7.497 0.842 -23.889 1.00 86.81 95 LEU A O 1
ATOM 768 N N . MET A 1 96 ? 7.487 -1.404 -23.854 1.00 85.94 96 MET A N 1
ATOM 769 C CA . MET A 1 96 ? 6.192 -1.528 -23.178 1.00 85.94 96 MET A CA 1
ATOM 770 C C . MET A 1 96 ? 6.199 -0.908 -21.777 1.00 85.94 96 MET A C 1
ATOM 772 O O . MET A 1 96 ? 5.238 -0.225 -21.421 1.00 85.94 96 MET A O 1
ATOM 776 N N . THR A 1 97 ? 7.260 -1.092 -20.985 1.00 85.75 97 THR A N 1
ATOM 777 C CA . THR A 1 97 ? 7.367 -0.460 -19.658 1.00 85.75 97 THR A CA 1
ATOM 778 C C . THR A 1 97 ? 7.511 1.056 -19.768 1.00 85.75 97 THR A C 1
ATOM 780 O O . THR A 1 97 ? 6.869 1.775 -19.004 1.00 85.75 97 THR A O 1
ATOM 783 N N . GLY A 1 98 ? 8.258 1.558 -20.757 1.00 86.94 98 GLY A N 1
ATOM 784 C CA . GLY A 1 98 ? 8.341 2.989 -21.064 1.00 86.94 98 GLY A CA 1
ATOM 785 C C . GLY A 1 98 ? 6.977 3.596 -21.403 1.00 86.94 98 GLY A C 1
ATOM 786 O O . GLY A 1 98 ? 6.591 4.616 -20.831 1.00 86.94 98 GLY A O 1
ATOM 787 N N . VAL A 1 99 ? 6.198 2.932 -22.265 1.00 90.69 99 VAL A N 1
ATOM 788 C CA . VAL A 1 99 ? 4.814 3.335 -22.573 1.00 90.69 99 VAL A CA 1
ATOM 789 C C . VAL A 1 99 ? 3.945 3.304 -21.317 1.00 90.69 99 VAL A C 1
ATOM 791 O O . VAL A 1 99 ? 3.229 4.267 -21.058 1.00 90.69 99 VAL A O 1
ATOM 794 N N . GLY A 1 100 ? 4.032 2.250 -20.503 1.00 87.81 100 GLY A N 1
ATOM 795 C CA . GLY A 1 100 ? 3.278 2.141 -19.251 1.00 87.81 100 GLY A CA 1
ATOM 796 C C . GLY A 1 100 ? 3.574 3.281 -18.271 1.00 87.81 100 GLY A C 1
ATOM 797 O O . GLY A 1 100 ? 2.648 3.851 -17.690 1.00 87.81 100 GLY A O 1
ATOM 798 N N . LEU A 1 101 ? 4.845 3.671 -18.135 1.00 85.69 101 LEU A N 1
ATOM 799 C CA . LEU A 1 101 ? 5.256 4.811 -17.311 1.00 85.69 101 LEU A CA 1
ATOM 800 C C . LEU A 1 101 ? 4.710 6.134 -17.849 1.00 85.69 101 LEU A C 1
ATOM 802 O O . LEU A 1 101 ? 4.210 6.941 -17.065 1.00 85.69 101 LEU A O 1
ATOM 806 N N . ILE A 1 102 ? 4.751 6.346 -19.168 1.00 91.81 102 ILE A N 1
ATOM 807 C CA . ILE A 1 102 ? 4.191 7.546 -19.806 1.00 91.81 102 ILE A CA 1
ATOM 808 C C . ILE A 1 102 ? 2.675 7.601 -19.608 1.00 91.81 102 ILE A C 1
ATOM 810 O O . ILE A 1 102 ? 2.159 8.635 -19.192 1.00 91.81 102 ILE A O 1
ATOM 814 N N . VAL A 1 103 ? 1.962 6.499 -19.851 1.00 93.44 103 VAL A N 1
ATOM 815 C CA . VAL A 1 103 ? 0.503 6.412 -19.685 1.00 93.44 103 VAL A CA 1
ATOM 816 C C . VAL A 1 103 ? 0.107 6.675 -18.236 1.00 93.44 103 VAL A C 1
ATOM 818 O O . VAL A 1 103 ? -0.780 7.488 -17.987 1.00 93.44 103 VAL A O 1
ATOM 821 N N . THR A 1 104 ? 0.794 6.053 -17.276 1.00 85.75 104 THR A N 1
ATOM 822 C CA . THR A 1 104 ? 0.530 6.257 -15.843 1.00 85.75 104 THR A CA 1
ATOM 823 C C . THR A 1 104 ? 0.807 7.702 -15.436 1.00 85.75 104 THR A C 1
ATOM 825 O O . THR A 1 104 ? -0.028 8.335 -14.794 1.00 85.75 104 THR A O 1
ATOM 828 N N . SER A 1 105 ? 1.942 8.264 -15.864 1.00 88.31 105 SER A N 1
ATOM 829 C CA . SER A 1 105 ? 2.300 9.660 -15.585 1.00 88.31 105 SER A CA 1
ATOM 830 C C . SER A 1 105 ? 1.300 10.636 -16.203 1.00 88.31 105 SER A C 1
ATOM 832 O O . SER A 1 105 ? 0.917 11.614 -15.568 1.00 88.31 105 SER A O 1
ATOM 834 N N . TYR A 1 106 ? 0.827 10.355 -17.419 1.00 90.62 106 TYR A N 1
ATOM 835 C CA . TYR A 1 106 ? -0.198 11.149 -18.088 1.00 90.62 106 TYR A CA 1
ATOM 836 C C . TYR A 1 106 ? -1.553 11.044 -17.383 1.00 90.62 106 TYR A C 1
ATOM 838 O O . TYR A 1 106 ? -2.221 12.058 -17.202 1.00 90.62 106 TYR A O 1
ATOM 846 N N . GLY A 1 107 ? -1.944 9.852 -16.927 1.00 89.19 107 GLY A N 1
ATOM 847 C CA . GLY A 1 107 ? -3.142 9.649 -16.113 1.00 89.19 107 GLY A CA 1
ATOM 848 C C . GLY A 1 107 ? -3.089 10.446 -14.810 1.00 89.19 107 GLY A C 1
ATOM 849 O O . GLY A 1 107 ? -4.018 11.193 -14.514 1.00 89.19 107 GLY A O 1
ATOM 850 N N . LEU A 1 108 ? -1.967 10.375 -14.086 1.00 80.62 108 LEU A N 1
ATOM 851 C CA . LEU A 1 108 ? -1.731 11.169 -12.876 1.00 80.62 108 LEU A CA 1
ATOM 852 C C . LEU A 1 108 ? -1.745 12.673 -13.165 1.00 80.62 108 LEU A C 1
ATOM 854 O O . LEU A 1 108 ? -2.341 13.431 -12.408 1.00 80.62 108 LEU A O 1
ATOM 858 N N . TYR A 1 109 ? -1.154 13.110 -14.277 1.00 84.75 109 TYR A N 1
ATOM 859 C CA . TYR A 1 109 ? -1.211 14.501 -14.727 1.00 84.75 109 TYR A CA 1
ATOM 860 C C . TYR A 1 109 ? -2.649 14.951 -15.018 1.00 84.75 109 TYR A C 1
ATOM 862 O O . TYR A 1 109 ? -3.074 16.009 -14.559 1.00 84.75 109 TYR A O 1
ATOM 870 N N . LYS A 1 110 ? -3.432 14.149 -15.744 1.00 85.50 110 LYS A N 1
ATOM 871 C CA . LYS A 1 110 ? -4.840 14.447 -16.037 1.00 85.50 110 LYS A CA 1
ATOM 872 C C . LYS A 1 110 ? -5.684 14.476 -14.768 1.00 85.50 110 LYS A C 1
ATOM 874 O O . LYS A 1 110 ? -6.531 15.356 -14.644 1.00 85.50 110 LYS A O 1
ATOM 879 N N . LEU A 1 111 ? -5.421 13.577 -13.823 1.00 76.38 111 LEU A N 1
ATOM 880 C CA . LEU A 1 111 ? -6.064 13.568 -12.513 1.00 76.38 111 LEU A CA 1
ATOM 881 C C . LEU A 1 111 ? -5.692 14.816 -11.701 1.00 76.38 111 LEU A C 1
ATOM 883 O O . LEU A 1 111 ? -6.578 15.463 -11.150 1.00 76.38 111 LEU A O 1
ATOM 887 N N . ALA A 1 112 ? -4.416 15.215 -11.712 1.00 80.44 112 ALA A N 1
ATOM 888 C CA . ALA A 1 112 ? -3.943 16.455 -11.098 1.00 80.44 112 ALA A CA 1
ATOM 889 C C . ALA A 1 112 ? -4.636 17.692 -11.683 1.00 80.44 112 ALA A C 1
ATOM 891 O O . ALA A 1 112 ? -4.934 18.631 -10.954 1.00 80.44 112 ALA A O 1
ATOM 892 N N . LEU A 1 113 ? -4.897 17.706 -12.993 1.00 79.06 113 LEU A N 1
ATOM 893 C CA . LEU A 1 113 ? -5.632 18.792 -13.642 1.00 79.06 113 LEU A CA 1
ATOM 894 C C . LEU A 1 113 ? -7.127 18.781 -13.312 1.00 79.06 113 LEU A C 1
ATOM 896 O O . LEU A 1 113 ? -7.724 19.847 -13.209 1.00 79.06 113 LEU A O 1
ATOM 900 N N . ALA A 1 114 ? -7.733 17.600 -13.187 1.00 76.69 114 ALA A N 1
ATOM 901 C CA . ALA A 1 114 ? -9.162 17.461 -12.922 1.00 76.69 114 ALA A CA 1
ATOM 902 C C . ALA A 1 114 ? -9.522 17.777 -11.462 1.00 76.69 114 ALA A C 1
ATOM 904 O O . ALA A 1 114 ? -10.499 18.475 -11.215 1.00 76.69 114 ALA A O 1
ATOM 905 N N . GLN A 1 115 ? -8.730 17.271 -10.513 1.00 70.56 115 GLN A N 1
ATOM 906 C CA . GLN A 1 115 ? -9.002 17.353 -9.071 1.00 70.56 115 GLN A CA 1
ATOM 907 C C . GLN A 1 115 ? -8.127 18.394 -8.350 1.00 70.56 115 GLN A C 1
ATOM 909 O O . GLN A 1 115 ? -8.393 18.758 -7.209 1.00 70.56 115 GLN A O 1
ATOM 914 N N . GLY A 1 116 ? -7.084 18.900 -9.013 1.00 76.19 116 GLY A N 1
ATOM 915 C CA . GLY A 1 116 ? -6.098 19.814 -8.439 1.00 76.19 116 GLY A CA 1
ATOM 916 C C . GLY A 1 116 ? -4.868 19.089 -7.883 1.00 76.19 116 GLY A C 1
ATOM 917 O O . GLY A 1 116 ? -4.949 18.020 -7.279 1.00 76.19 116 GLY A O 1
ATOM 918 N N . PHE A 1 117 ? -3.689 19.693 -8.050 1.00 71.69 117 PHE A N 1
ATOM 919 C CA . PHE A 1 117 ? -2.439 19.150 -7.499 1.00 71.69 117 PHE A CA 1
ATOM 920 C C . PHE A 1 117 ? -2.453 19.095 -5.963 1.00 71.69 117 PHE A C 1
ATOM 922 O O . PHE A 1 117 ? -1.917 18.168 -5.361 1.00 71.69 117 PHE A O 1
ATOM 929 N N . THR A 1 118 ? -3.113 20.062 -5.322 1.00 65.56 118 THR A N 1
ATOM 930 C CA . THR A 1 118 ? -3.324 20.068 -3.871 1.00 65.56 118 THR A CA 1
ATOM 931 C C . THR A 1 118 ? -4.129 18.862 -3.414 1.00 65.56 118 THR A C 1
ATOM 933 O O . THR A 1 118 ? -3.771 18.281 -2.401 1.00 65.56 118 THR A O 1
ATOM 936 N N . TRP A 1 119 ? -5.140 18.423 -4.168 1.00 67.00 119 TRP A N 1
ATOM 937 C CA . TRP A 1 119 ? -5.923 17.228 -3.846 1.00 67.00 119 TRP A CA 1
ATOM 938 C C . TRP A 1 119 ? -5.066 15.954 -3.837 1.00 67.00 119 TRP A C 1
ATOM 940 O O . TRP A 1 119 ? -5.129 15.192 -2.875 1.00 67.00 119 TRP A O 1
ATOM 950 N N . LEU A 1 120 ? -4.174 15.779 -4.824 1.00 64.38 120 LEU A N 1
ATOM 951 C CA . LEU A 1 120 ? -3.221 14.654 -4.850 1.00 64.38 120 LEU A CA 1
ATOM 952 C C . LEU A 1 120 ? -2.305 14.622 -3.618 1.00 64.38 120 LEU A C 1
ATOM 954 O O . LEU A 1 120 ? -1.914 13.550 -3.163 1.00 64.38 120 LEU A O 1
ATOM 958 N N . MET A 1 121 ? -1.970 15.793 -3.076 1.00 67.19 121 MET A N 1
ATOM 959 C CA . MET A 1 121 ? -1.086 15.940 -1.918 1.00 67.19 121 MET A CA 1
ATOM 960 C C . MET A 1 121 ? -1.834 16.035 -0.579 1.00 67.19 121 MET A C 1
ATOM 962 O O . MET A 1 121 ? -1.209 15.936 0.474 1.00 67.19 121 MET A O 1
ATOM 966 N N . MET A 1 122 ? -3.155 16.238 -0.594 1.00 65.38 122 MET A N 1
ATOM 967 C CA . MET A 1 122 ? -3.986 16.434 0.602 1.00 65.38 122 MET A CA 1
ATOM 968 C C . MET A 1 122 ? -4.436 15.111 1.232 1.00 65.38 122 MET A C 1
ATOM 970 O O . MET A 1 122 ? -5.065 15.105 2.296 1.00 65.38 122 MET A O 1
ATOM 974 N N . TRP A 1 123 ? -4.089 13.981 0.610 1.00 65.12 123 TRP A N 1
ATOM 975 C CA . TRP A 1 123 ? -4.275 12.676 1.219 1.00 65.12 123 TRP A CA 1
ATOM 976 C C . TRP A 1 123 ? -3.484 12.595 2.522 1.00 65.12 123 TRP A C 1
ATOM 978 O O . TRP A 1 123 ? -2.260 12.718 2.550 1.00 65.12 123 TRP A O 1
ATOM 988 N N . ASN A 1 124 ? -4.199 12.403 3.621 1.00 73.62 124 ASN A N 1
ATOM 989 C CA . ASN A 1 124 ? -3.608 12.225 4.932 1.00 73.62 124 ASN A CA 1
ATOM 990 C C . ASN A 1 124 ? -4.158 10.948 5.560 1.00 73.62 124 ASN A C 1
ATOM 992 O O . ASN A 1 124 ? -5.154 10.386 5.100 1.00 73.62 124 ASN A O 1
ATOM 996 N N . TRP A 1 125 ? -3.485 10.487 6.609 1.00 75.00 125 TRP A N 1
ATOM 997 C CA . TRP A 1 125 ? -3.834 9.236 7.273 1.00 75.00 125 TRP A CA 1
ATOM 998 C C . TRP A 1 125 ? -5.308 9.194 7.708 1.00 75.00 125 TRP A C 1
ATOM 1000 O O . TRP A 1 125 ? -5.961 8.180 7.501 1.00 75.00 125 TRP A O 1
ATOM 1010 N N . LEU A 1 126 ? -5.861 10.307 8.210 1.00 79.69 126 LEU A N 1
ATOM 1011 C CA . LEU A 1 126 ? -7.250 10.363 8.672 1.00 79.69 126 LEU A CA 1
ATOM 1012 C C . LEU A 1 126 ? -8.246 10.199 7.516 1.00 79.69 126 LEU A C 1
ATOM 1014 O O . LEU A 1 126 ? -9.170 9.400 7.613 1.00 79.69 126 LEU A O 1
ATOM 1018 N N . ARG A 1 127 ? -8.042 10.912 6.401 1.00 75.44 127 ARG A N 1
ATOM 1019 C CA . ARG A 1 127 ? -8.876 10.773 5.195 1.00 75.44 127 ARG A CA 1
ATOM 1020 C C . ARG A 1 127 ? -8.789 9.363 4.615 1.00 75.44 127 ARG A C 1
ATOM 1022 O O . ARG A 1 127 ? -9.805 8.831 4.190 1.00 75.44 127 ARG A O 1
ATOM 1029 N N . GLY A 1 128 ? -7.604 8.752 4.647 1.00 79.69 128 GLY A N 1
ATOM 1030 C CA . GLY A 1 128 ? -7.424 7.367 4.219 1.00 79.69 128 GLY A CA 1
ATOM 1031 C C . GLY A 1 128 ? -8.129 6.359 5.119 1.00 79.69 128 GLY A C 1
ATOM 1032 O O . GLY A 1 128 ? -8.816 5.480 4.610 1.00 79.69 128 GLY A O 1
ATOM 1033 N N . ALA A 1 129 ? -8.022 6.516 6.438 1.00 82.31 129 ALA A N 1
ATOM 1034 C CA . ALA A 1 129 ? -8.702 5.656 7.403 1.00 82.31 129 ALA A CA 1
ATOM 1035 C C . ALA A 1 129 ? -10.235 5.761 7.302 1.00 82.31 129 ALA A C 1
ATOM 1037 O O . ALA A 1 129 ? -10.928 4.760 7.458 1.00 82.31 129 ALA A O 1
ATOM 1038 N N . LEU A 1 130 ? -10.761 6.954 6.998 1.00 84.19 130 LEU A N 1
ATOM 1039 C CA . LEU A 1 130 ? -12.198 7.202 6.826 1.00 84.19 130 LEU A CA 1
ATOM 1040 C C . LEU A 1 130 ? -12.741 6.836 5.437 1.00 84.19 130 LEU A C 1
ATOM 1042 O O . LEU A 1 130 ? -13.951 6.784 5.263 1.00 84.19 130 LEU A O 1
ATOM 1046 N N . ALA A 1 131 ? -11.882 6.557 4.453 1.00 81.56 131 ALA A N 1
ATOM 1047 C CA . ALA A 1 131 ? -12.313 6.091 3.130 1.00 81.56 131 ALA A CA 1
ATOM 1048 C C . ALA A 1 131 ? -12.712 4.601 3.113 1.00 81.56 131 ALA A C 1
ATOM 1050 O O . ALA A 1 131 ? -13.072 4.059 2.069 1.00 81.56 131 ALA A O 1
ATOM 1051 N N . ILE A 1 132 ? -12.605 3.925 4.256 1.00 84.50 132 ILE A N 1
ATOM 1052 C CA . ILE A 1 132 ? -12.891 2.503 4.420 1.00 84.50 132 ILE A CA 1
ATOM 1053 C C . ILE A 1 132 ? -14.360 2.324 4.796 1.00 84.50 132 ILE A C 1
ATOM 1055 O O . ILE A 1 132 ? -14.923 3.110 5.551 1.00 84.50 132 ILE A O 1
ATOM 1059 N N . ILE A 1 133 ? -14.966 1.261 4.273 1.00 87.31 133 ILE A N 1
ATOM 1060 C CA . ILE A 1 133 ? -16.357 0.896 4.531 1.00 87.31 133 ILE A CA 1
ATOM 1061 C C . ILE A 1 133 ? -16.353 -0.398 5.344 1.00 87.31 133 ILE A C 1
ATOM 1063 O O . ILE A 1 133 ? -15.797 -1.405 4.895 1.00 87.31 133 ILE A O 1
ATOM 1067 N N . ASP A 1 134 ? -16.963 -0.369 6.528 1.00 91.69 134 ASP A N 1
ATOM 1068 C CA . ASP A 1 134 ? -17.171 -1.574 7.334 1.00 91.69 134 ASP A CA 1
ATOM 1069 C C . ASP A 1 134 ? -18.257 -2.450 6.697 1.00 91.69 134 ASP A C 1
ATOM 1071 O O . ASP A 1 134 ? -19.230 -1.950 6.126 1.00 91.69 134 ASP A O 1
ATOM 1075 N N . ARG A 1 135 ? -18.099 -3.771 6.785 1.00 90.44 135 ARG A N 1
ATOM 1076 C CA . ARG A 1 135 ? -18.998 -4.745 6.153 1.00 9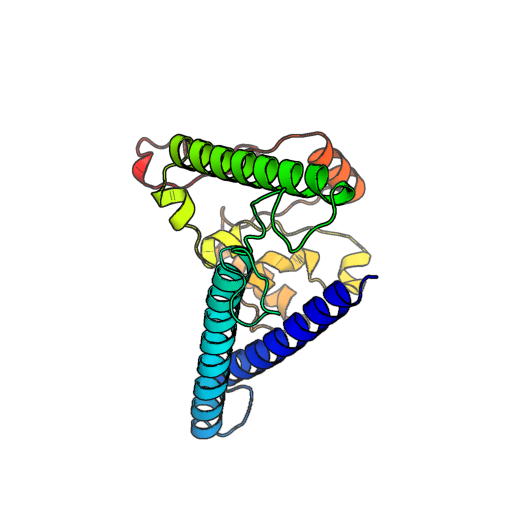0.44 135 ARG A CA 1
ATOM 1077 C C . ARG A 1 135 ? -19.281 -5.925 7.066 1.00 90.44 135 ARG A C 1
ATOM 1079 O O . ARG A 1 135 ? -18.385 -6.427 7.746 1.00 90.44 135 ARG A O 1
ATOM 1086 N N . ASP A 1 136 ? -20.509 -6.430 7.001 1.00 89.56 136 ASP A N 1
ATOM 1087 C CA . ASP A 1 136 ? -20.889 -7.683 7.653 1.00 89.56 136 ASP A CA 1
ATOM 1088 C C . ASP A 1 136 ? -20.678 -8.876 6.708 1.00 89.56 136 ASP A C 1
ATOM 1090 O O . ASP A 1 136 ? -21.365 -9.029 5.699 1.00 89.56 136 ASP A O 1
ATOM 1094 N N . TYR A 1 137 ? -19.717 -9.746 7.025 1.00 88.44 137 TYR A N 1
ATOM 1095 C CA . TYR A 1 137 ? -19.482 -11.015 6.322 1.00 88.44 137 TYR A CA 1
ATOM 1096 C C . TYR A 1 137 ? -20.159 -12.202 7.031 1.00 88.44 137 TYR A C 1
ATOM 1098 O O . TYR A 1 137 ? -19.824 -13.372 6.801 1.00 88.44 137 TYR A O 1
ATOM 1106 N N . CYS A 1 138 ? -21.133 -11.922 7.893 1.00 87.25 138 CYS A N 1
ATOM 1107 C CA . CYS A 1 138 ? -21.922 -12.881 8.645 1.00 87.25 138 CYS A CA 1
ATOM 1108 C C . CYS A 1 138 ? -21.030 -13.827 9.472 1.00 87.25 138 CYS A C 1
ATOM 1110 O O . CYS A 1 138 ? -20.307 -13.413 10.379 1.00 87.25 138 CYS A O 1
ATOM 1112 N N . VAL A 1 139 ? -21.053 -15.128 9.162 1.00 86.88 139 VAL A N 1
ATOM 1113 C CA . VAL A 1 139 ? -20.289 -16.161 9.883 1.00 86.88 139 VAL A CA 1
ATOM 1114 C C . VAL A 1 139 ? -18.780 -15.908 9.814 1.00 86.88 139 VAL A C 1
ATOM 1116 O O . VAL A 1 139 ? -18.052 -16.250 10.751 1.00 86.88 139 VAL A O 1
ATOM 1119 N N . PHE A 1 140 ? -18.300 -15.273 8.742 1.00 86.62 140 PHE A N 1
ATOM 1120 C CA . PHE A 1 140 ? -16.879 -14.990 8.580 1.00 86.62 140 PHE A CA 1
ATOM 1121 C C . PHE A 1 140 ? -16.370 -13.904 9.523 1.00 86.62 140 PHE A C 1
ATOM 1123 O O . PHE A 1 140 ? -15.178 -13.924 9.812 1.00 86.62 140 PHE A O 1
ATOM 1130 N N . ASN A 1 141 ? -17.221 -13.041 10.093 1.00 87.50 141 ASN A N 1
ATOM 1131 C CA . ASN A 1 141 ? -16.752 -12.031 11.052 1.00 87.50 141 ASN A CA 1
ATOM 1132 C C . ASN A 1 141 ? -16.069 -12.710 12.238 1.00 87.50 141 ASN A C 1
ATOM 1134 O O . ASN A 1 141 ? -14.989 -12.308 12.651 1.00 87.50 141 ASN A O 1
ATOM 1138 N N . ARG A 1 142 ? -16.628 -13.820 12.736 1.00 85.50 142 ARG A N 1
ATOM 1139 C CA . ARG A 1 142 ? -16.016 -14.563 13.845 1.00 85.50 142 ARG A CA 1
ATOM 1140 C C . ARG A 1 142 ? -14.680 -15.199 13.450 1.00 85.50 142 ARG A C 1
ATOM 1142 O O . ARG A 1 142 ? -13.760 -15.212 14.261 1.00 85.50 142 ARG A O 1
ATOM 1149 N N . VAL A 1 143 ? -14.574 -15.719 12.226 1.00 88.56 143 VAL A N 1
ATOM 1150 C CA . VAL A 1 143 ? -13.334 -16.322 11.698 1.00 88.56 143 VAL A CA 1
ATOM 1151 C C . VAL A 1 143 ? -12.252 -15.261 11.492 1.00 88.56 143 VAL A C 1
ATOM 1153 O O . VAL A 1 143 ? -11.078 -15.523 11.726 1.00 88.56 143 VAL A O 1
ATOM 1156 N N . LEU A 1 144 ? -12.652 -14.056 11.091 1.00 86.19 144 LEU A N 1
ATOM 1157 C CA . LEU A 1 144 ? -11.771 -12.925 10.818 1.00 86.19 144 LEU A CA 1
ATOM 1158 C C . LEU A 1 144 ? -11.631 -11.975 12.018 1.00 86.19 144 LEU A C 1
ATOM 1160 O O . LEU A 1 144 ? -11.185 -10.845 11.854 1.00 86.19 144 LEU A O 1
ATOM 1164 N N . HIS A 1 145 ? -12.000 -12.414 13.226 1.00 87.62 145 HIS A N 1
ATOM 1165 C CA . HIS A 1 145 ? -11.880 -11.627 14.461 1.00 87.62 145 HIS A CA 1
ATOM 1166 C C . HIS A 1 145 ? -12.527 -10.233 14.396 1.00 87.62 145 HIS A C 1
ATOM 1168 O O . HIS A 1 145 ? -12.002 -9.273 14.953 1.00 87.62 145 HIS A O 1
ATOM 1174 N N . HIS A 1 146 ? -13.668 -10.136 13.719 1.00 89.88 146 HIS A N 1
ATOM 1175 C CA . HIS A 1 146 ? -14.438 -8.917 13.488 1.00 89.88 146 HIS A CA 1
ATOM 1176 C C . HIS A 1 146 ? -13.690 -7.806 12.735 1.00 89.88 146 HIS A C 1
ATOM 1178 O O . HIS A 1 146 ? -14.105 -6.655 12.728 1.00 89.88 146 HIS A O 1
ATOM 1184 N N . ILE A 1 147 ? -12.591 -8.126 12.045 1.00 87.44 147 ILE A N 1
ATOM 1185 C CA . ILE A 1 147 ? -11.810 -7.101 11.341 1.00 87.44 147 ILE A CA 1
ATOM 1186 C C . ILE A 1 147 ? -12.594 -6.424 10.211 1.00 87.44 147 ILE A C 1
ATOM 1188 O O . ILE A 1 147 ? -12.276 -5.299 9.848 1.00 87.44 147 ILE A O 1
ATOM 1192 N N . THR A 1 148 ? -13.603 -7.096 9.650 1.00 88.19 148 THR A N 1
ATOM 1193 C CA . THR A 1 148 ? -14.402 -6.604 8.520 1.00 88.19 148 THR A CA 1
ATOM 1194 C C . THR A 1 148 ? -15.497 -5.636 8.958 1.00 88.19 148 THR A C 1
ATOM 1196 O O . THR A 1 148 ? -15.781 -4.681 8.242 1.00 88.19 148 THR A O 1
ATOM 1199 N N . ASP A 1 149 ? -16.073 -5.851 10.141 1.00 89.56 149 ASP A N 1
ATOM 1200 C CA . ASP A 1 149 ? -17.110 -5.024 10.768 1.00 89.56 149 ASP A CA 1
ATOM 1201 C C . ASP A 1 149 ? -16.548 -4.031 11.805 1.00 89.56 149 ASP A C 1
ATOM 1203 O O . ASP A 1 149 ? -17.312 -3.301 12.441 1.00 89.56 149 ASP A O 1
ATOM 1207 N N . THR A 1 150 ? -15.219 -3.972 11.949 1.00 92.75 150 THR A N 1
ATOM 1208 C CA . THR A 1 150 ? -14.487 -2.980 12.756 1.00 92.75 150 THR A CA 1
ATOM 1209 C C . THR A 1 150 ? -13.284 -2.391 12.017 1.00 92.75 150 THR A C 1
ATOM 1211 O O . THR A 1 150 ? -12.323 -1.948 12.652 1.00 92.75 150 THR A O 1
ATOM 1214 N N . HIS A 1 151 ? -13.261 -2.435 10.688 1.00 91.38 151 HIS A N 1
ATOM 1215 C CA . HIS A 1 151 ? -12.093 -2.067 9.894 1.00 91.38 151 HIS A CA 1
ATOM 1216 C C . HIS A 1 151 ? -11.780 -0.575 10.026 1.00 91.38 151 HIS A C 1
ATOM 1218 O O . HIS A 1 151 ? -10.625 -0.203 10.227 1.00 91.38 151 HIS A O 1
ATOM 1224 N N . VAL A 1 152 ? -12.801 0.282 10.018 1.00 91.06 152 VAL A N 1
ATOM 1225 C CA . VAL A 1 152 ? -12.654 1.728 10.245 1.00 91.06 152 VAL A CA 1
ATOM 1226 C C . VAL A 1 152 ? -12.032 1.998 11.617 1.00 91.06 152 VAL A C 1
ATOM 1228 O O . VAL A 1 152 ? -11.067 2.753 11.724 1.00 91.06 152 VAL A O 1
ATOM 1231 N N . ALA A 1 153 ? -12.525 1.339 12.671 1.00 91.06 153 ALA A N 1
ATOM 1232 C CA . ALA A 1 153 ? -11.955 1.470 14.012 1.00 91.06 153 ALA A CA 1
ATOM 1233 C C . ALA A 1 153 ? -10.529 0.924 14.086 1.00 91.06 153 ALA A C 1
ATOM 1235 O O . ALA A 1 153 ? -9.686 1.525 14.743 1.00 91.06 153 ALA A O 1
ATOM 1236 N N . HIS A 1 154 ? -10.243 -0.173 13.386 1.00 90.75 154 HIS A N 1
ATOM 1237 C CA . HIS A 1 154 ? -8.897 -0.712 13.278 1.00 90.75 154 HIS A CA 1
ATOM 1238 C C . HIS A 1 154 ? -7.951 0.287 12.611 1.00 90.75 154 HIS A C 1
ATOM 1240 O O . HIS A 1 154 ? -6.861 0.486 13.118 1.00 90.75 154 HIS A O 1
ATOM 1246 N N . HIS A 1 155 ? -8.345 0.974 11.538 1.00 88.69 155 HIS A N 1
ATOM 1247 C CA . HIS A 1 155 ? -7.467 1.969 10.912 1.00 88.69 155 HIS A CA 1
ATOM 1248 C C . HIS A 1 155 ? -7.330 3.246 11.732 1.00 88.69 155 HIS A C 1
ATOM 1250 O O . HIS A 1 155 ? -6.233 3.787 11.781 1.00 88.69 155 HIS A O 1
ATOM 1256 N N . LEU A 1 156 ? -8.387 3.710 12.405 1.00 88.50 156 LEU A N 1
ATOM 1257 C CA . LEU A 1 156 ? -8.346 4.921 13.237 1.00 88.50 156 LEU A CA 1
ATOM 1258 C C . LEU A 1 156 ? -7.670 4.709 14.596 1.00 88.50 156 LEU A C 1
ATOM 1260 O O . LEU A 1 156 ? -7.056 5.616 15.148 1.00 88.50 156 LEU A O 1
ATOM 1264 N N . LEU A 1 157 ? -7.822 3.528 15.176 1.00 88.44 157 LEU A N 1
ATOM 1265 C CA . LEU A 1 157 ? -7.398 3.198 16.531 1.00 88.44 157 LEU A CA 1
ATOM 1266 C C . LEU A 1 157 ? -6.756 1.809 16.526 1.00 88.44 157 LEU A C 1
ATOM 1268 O O . LEU A 1 157 ? -7.114 0.949 17.327 1.00 88.44 157 LEU A O 1
ATOM 1272 N N . PHE A 1 158 ? -5.785 1.590 15.634 1.00 80.44 158 PHE A N 1
ATOM 1273 C CA . PHE A 1 158 ? -5.062 0.313 15.498 1.00 80.44 158 PHE A CA 1
ATOM 1274 C C . PHE A 1 158 ? -4.354 -0.119 16.798 1.00 80.44 158 PHE A C 1
ATOM 1276 O O . PHE A 1 158 ? -3.955 -1.272 16.924 1.00 80.44 158 PHE A O 1
ATOM 1283 N N . THR A 1 159 ? -4.200 0.792 17.767 1.00 79.69 159 THR A N 1
ATOM 1284 C CA . THR A 1 159 ? -3.689 0.517 19.118 1.00 79.69 159 THR A CA 1
ATOM 1285 C C . THR A 1 159 ? -4.657 -0.293 19.976 1.00 79.69 159 THR A C 1
ATOM 1287 O O . THR A 1 159 ? -4.246 -0.892 20.969 1.00 79.69 159 THR A O 1
ATOM 1290 N N . ILE A 1 160 ? -5.944 -0.310 19.627 1.00 87.25 160 ILE A N 1
ATOM 1291 C CA . ILE A 1 160 ? -6.956 -1.093 20.324 1.00 87.25 160 ILE A CA 1
ATOM 1292 C C . ILE A 1 160 ? -6.887 -2.531 19.803 1.00 87.25 160 ILE A C 1
ATOM 1294 O O . ILE A 1 160 ? -7.021 -2.765 18.599 1.00 87.25 160 ILE A O 1
ATOM 1298 N N . PRO A 1 161 ? -6.707 -3.524 20.685 1.00 85.88 161 PRO A N 1
ATOM 1299 C CA . PRO A 1 161 ? -6.632 -4.911 20.259 1.00 85.88 161 PRO A CA 1
ATOM 1300 C C . PRO A 1 161 ? -7.973 -5.398 19.693 1.00 85.88 161 PRO A C 1
ATOM 1302 O O . PRO A 1 161 ? -9.044 -4.968 20.124 1.00 85.88 161 PRO A O 1
ATOM 1305 N N . HIS A 1 162 ? -7.919 -6.367 18.773 1.00 83.69 162 HIS A N 1
ATOM 1306 C CA . HIS A 1 162 ? -9.092 -6.868 18.040 1.00 83.69 162 HIS A CA 1
ATOM 1307 C C . HIS A 1 162 ? -10.256 -7.325 18.944 1.00 83.69 162 HIS A C 1
ATOM 1309 O O . HIS A 1 162 ? -11.419 -7.159 18.590 1.00 83.69 162 HIS A O 1
ATOM 1315 N N . TYR A 1 163 ? -9.977 -7.837 20.147 1.00 87.56 163 TYR A N 1
ATOM 1316 C CA . TYR A 1 163 ? -11.010 -8.259 21.102 1.00 87.56 163 TYR A CA 1
ATOM 1317 C C . TYR A 1 163 ? -11.777 -7.097 21.766 1.00 87.56 163 TYR A C 1
ATOM 1319 O O . TYR A 1 163 ? -12.868 -7.325 22.283 1.00 87.56 163 TYR A O 1
ATOM 1327 N N . HIS A 1 164 ? -11.267 -5.861 21.696 1.00 91.69 164 HIS A N 1
ATOM 1328 C CA . HIS A 1 164 ? -11.993 -4.629 22.047 1.00 91.69 164 HIS A CA 1
ATOM 1329 C C . HIS A 1 164 ? -12.418 -3.814 20.814 1.00 91.69 164 HIS A C 1
ATOM 1331 O O . HIS A 1 164 ? -13.072 -2.781 20.957 1.00 91.69 164 HIS A O 1
ATOM 1337 N N . ALA A 1 165 ? -12.109 -4.261 19.593 1.00 89.19 165 ALA A N 1
ATOM 1338 C CA . ALA A 1 165 ? -12.396 -3.490 18.383 1.00 89.19 165 ALA A CA 1
ATOM 1339 C C . ALA A 1 165 ? -13.900 -3.250 18.177 1.00 89.19 165 ALA A C 1
ATOM 1341 O O . ALA A 1 165 ? -14.300 -2.167 17.756 1.00 89.19 165 ALA A O 1
ATOM 1342 N N . MET A 1 166 ? -14.753 -4.205 18.560 1.00 92.31 166 MET A N 1
ATOM 1343 C CA . MET A 1 166 ? -16.214 -4.040 18.514 1.00 92.31 166 MET A CA 1
ATOM 1344 C C . MET A 1 166 ? -16.721 -2.983 19.504 1.00 92.31 166 MET A C 1
ATOM 1346 O O . MET A 1 166 ? -17.667 -2.253 19.207 1.00 92.31 166 MET A O 1
ATOM 1350 N N . GLU A 1 167 ? -16.112 -2.899 20.686 1.00 93.12 167 GLU A N 1
ATOM 1351 C CA . GLU A 1 167 ? -16.434 -1.888 21.697 1.00 93.12 167 GLU A CA 1
ATOM 1352 C C . GLU A 1 167 ? -16.001 -0.498 21.223 1.00 93.12 167 GLU A C 1
ATOM 1354 O O . GLU A 1 167 ? -16.806 0.434 21.217 1.00 93.12 167 GLU A O 1
ATOM 1359 N N . ALA A 1 168 ? -14.773 -0.390 20.711 1.00 91.81 168 ALA A N 1
ATOM 1360 C CA . ALA A 1 168 ? -14.249 0.835 20.120 1.00 91.81 168 ALA A CA 1
ATOM 1361 C C . ALA A 1 168 ? -15.102 1.314 18.942 1.00 91.81 168 ALA A C 1
ATOM 1363 O O . ALA A 1 168 ? -15.471 2.482 18.880 1.00 91.81 168 ALA A O 1
ATOM 1364 N N . THR A 1 169 ? -15.493 0.402 18.050 1.00 93.50 169 THR A N 1
ATOM 1365 C CA . THR A 1 169 ? -16.352 0.703 16.897 1.00 93.50 169 THR A CA 1
ATOM 1366 C C . THR A 1 169 ? -17.691 1.289 17.340 1.00 93.50 169 THR A C 1
ATOM 1368 O O . THR A 1 169 ? -18.133 2.307 16.809 1.00 93.50 169 THR A O 1
ATOM 1371 N N . LYS A 1 170 ? -18.325 0.715 18.370 1.00 94.19 170 LYS A N 1
ATOM 1372 C CA . LYS A 1 170 ? -19.565 1.266 18.944 1.00 94.19 170 LYS A CA 1
ATOM 1373 C C . LYS A 1 170 ? -19.363 2.654 19.552 1.00 94.19 170 LYS A C 1
ATOM 1375 O O . LYS A 1 170 ? -20.261 3.482 19.437 1.00 94.19 170 LYS A O 1
ATOM 1380 N N . ALA A 1 171 ? -18.211 2.907 20.172 1.00 93.94 171 ALA A N 1
ATOM 1381 C CA . ALA A 1 171 ? -17.895 4.191 20.789 1.00 93.94 171 ALA A CA 1
ATOM 1382 C C . ALA A 1 171 ? -17.595 5.299 19.764 1.00 93.94 171 ALA A C 1
ATOM 1384 O O . ALA A 1 171 ? -17.992 6.439 19.984 1.00 93.94 171 ALA A O 1
ATOM 1385 N N . ILE A 1 172 ? -16.934 4.982 18.644 1.00 92.19 172 ILE A N 1
ATOM 1386 C CA . ILE A 1 172 ? -16.552 5.988 17.637 1.00 92.19 172 ILE A CA 1
ATOM 1387 C C . ILE A 1 172 ? -17.656 6.286 16.623 1.00 92.19 172 ILE A C 1
ATOM 1389 O O . ILE A 1 172 ? -17.688 7.394 16.094 1.00 92.19 172 ILE A O 1
ATOM 1393 N N . LYS A 1 173 ? -18.570 5.340 16.354 1.00 92.00 173 LYS A N 1
ATOM 1394 C CA . LYS A 1 173 ? -19.678 5.518 15.395 1.00 92.00 173 LYS A CA 1
ATOM 1395 C C . LYS A 1 173 ? -20.435 6.843 15.592 1.00 92.00 173 LYS A C 1
ATOM 1397 O O . LYS A 1 173 ? -20.564 7.582 14.619 1.00 92.00 173 LYS A O 1
ATOM 1402 N N . PRO A 1 174 ? -20.878 7.208 16.814 1.00 92.69 174 PRO A N 1
ATOM 1403 C CA . PRO A 1 174 ? -21.575 8.475 17.042 1.00 92.69 174 PRO A CA 1
ATOM 1404 C C . PRO A 1 174 ? -20.702 9.711 16.800 1.00 92.69 174 PRO A C 1
ATOM 1406 O O . PRO A 1 174 ? -21.213 10.746 16.392 1.00 92.69 174 PRO A O 1
ATOM 1409 N N . THR A 1 175 ? -19.394 9.616 17.059 1.00 91.19 175 THR A N 1
ATOM 1410 C CA . THR A 1 175 ? -18.441 10.717 16.855 1.00 91.19 175 THR A CA 1
ATOM 1411 C C . THR A 1 175 ? -18.129 10.931 15.379 1.00 91.19 175 THR A C 1
ATOM 1413 O O . THR A 1 175 ? -17.980 12.068 14.944 1.00 91.19 175 THR A O 1
ATOM 1416 N N . LEU A 1 176 ? -18.029 9.842 14.616 1.00 88.44 176 LEU A N 1
ATOM 1417 C CA . LEU A 1 176 ? -17.801 9.886 13.177 1.00 88.44 176 LEU A CA 1
ATOM 1418 C C . LEU A 1 176 ? -19.057 10.311 12.413 1.00 88.44 176 LEU A C 1
ATOM 1420 O O . LEU A 1 176 ? -18.929 10.954 11.381 1.00 88.44 176 LEU A O 1
ATOM 1424 N N . GLY A 1 177 ? -20.259 10.004 12.907 1.00 87.94 177 GLY A N 1
ATOM 1425 C CA . GLY A 1 177 ? -21.510 10.446 12.288 1.00 87.94 177 GLY A CA 1
ATOM 1426 C C . GLY A 1 177 ? -21.583 10.059 10.808 1.00 87.94 177 GLY A C 1
ATOM 1427 O O . GLY A 1 177 ? -21.424 8.892 10.464 1.00 87.94 177 GLY A O 1
ATOM 1428 N N . GLU A 1 178 ? -21.774 11.050 9.935 1.00 84.31 178 GLU A N 1
ATOM 1429 C CA . GLU A 1 178 ? -21.869 10.874 8.475 1.00 84.31 178 GLU A CA 1
ATOM 1430 C C . GLU A 1 178 ? -20.574 10.347 7.828 1.00 84.31 178 GLU A C 1
ATOM 1432 O O . GLU A 1 178 ? -20.607 9.768 6.744 1.00 84.31 178 GLU A O 1
ATOM 1437 N N . TYR A 1 179 ? -19.428 10.494 8.501 1.00 83.88 179 TYR A N 1
ATOM 1438 C CA . TYR A 1 179 ? -18.139 9.996 8.017 1.00 83.88 179 TYR A CA 1
ATOM 1439 C C . TYR A 1 179 ? -17.992 8.477 8.173 1.00 83.88 179 TYR A C 1
ATOM 1441 O O . TYR A 1 179 ? -17.101 7.889 7.565 1.00 83.88 179 TYR A O 1
ATOM 1449 N N . TYR A 1 180 ? -18.825 7.830 8.993 1.00 89.25 180 TYR A N 1
ATOM 1450 C CA . TYR A 1 180 ? -18.802 6.380 9.145 1.00 89.25 180 TYR A CA 1
ATOM 1451 C C . TYR A 1 180 ? -19.684 5.715 8.087 1.00 89.25 180 TYR A C 1
ATOM 1453 O O . TYR A 1 180 ? -20.897 5.913 8.071 1.00 89.25 180 TYR A O 1
ATOM 1461 N N . GLN A 1 181 ? -19.074 4.888 7.239 1.00 87.19 181 GLN A N 1
ATOM 1462 C CA . GLN A 1 181 ? -19.757 4.182 6.157 1.00 87.19 181 GLN A CA 1
ATOM 1463 C C . GLN A 1 181 ? -19.827 2.680 6.452 1.00 87.19 181 GLN A C 1
ATOM 1465 O O . GLN A 1 181 ? -18.836 2.064 6.855 1.00 87.19 181 GLN A O 1
ATOM 1470 N N . PHE A 1 182 ? -21.003 2.090 6.239 1.00 88.81 182 PHE A N 1
ATOM 1471 C CA . PHE A 1 182 ? -21.260 0.666 6.445 1.00 88.81 182 PHE A CA 1
ATOM 1472 C C . PHE A 1 182 ? -22.083 0.109 5.287 1.00 88.81 182 PHE A C 1
ATOM 1474 O O . PHE A 1 182 ? -23.086 0.710 4.916 1.00 88.81 182 PHE A O 1
ATOM 1481 N N . ASP A 1 183 ? -21.675 -1.037 4.746 1.00 86.94 183 ASP A N 1
ATOM 1482 C CA . ASP A 1 183 ? -22.383 -1.725 3.663 1.00 86.94 183 ASP A CA 1
ATOM 1483 C C . ASP A 1 183 ? -22.749 -3.152 4.097 1.00 86.94 183 ASP A C 1
ATOM 1485 O O . ASP A 1 183 ? -21.879 -3.992 4.353 1.00 86.94 183 ASP A O 1
ATOM 1489 N N . ASP A 1 184 ? -24.052 -3.421 4.175 1.00 88.00 184 ASP A N 1
ATOM 1490 C CA . ASP A 1 184 ? -24.643 -4.702 4.572 1.00 88.00 184 ASP A CA 1
ATOM 1491 C C . ASP A 1 184 ? -24.913 -5.644 3.383 1.00 88.00 184 ASP A C 1
ATOM 1493 O O . ASP A 1 184 ? -25.431 -6.755 3.548 1.00 88.00 184 ASP A O 1
ATOM 1497 N N . THR A 1 185 ? -24.536 -5.240 2.168 1.00 87.94 185 THR A N 1
ATOM 1498 C CA . THR A 1 185 ? -24.688 -6.055 0.966 1.00 87.94 185 THR A CA 1
ATOM 1499 C C . THR A 1 185 ? -23.863 -7.335 1.089 1.00 87.94 185 THR A C 1
ATOM 1501 O O . THR A 1 185 ? -22.657 -7.301 1.336 1.00 87.94 185 THR A O 1
ATOM 1504 N N . LEU A 1 186 ? -24.494 -8.482 0.807 1.00 86.94 186 LEU A N 1
ATOM 1505 C CA . LEU A 1 186 ? -23.812 -9.778 0.735 1.00 86.94 186 LEU A CA 1
ATOM 1506 C C . LEU A 1 186 ? -22.548 -9.693 -0.127 1.00 86.94 186 LEU A C 1
ATOM 1508 O O . LEU A 1 186 ? -22.612 -9.242 -1.271 1.00 86.94 186 LEU A O 1
ATOM 1512 N N . ILE A 1 187 ? -21.428 -10.216 0.383 1.00 83.69 187 ILE A N 1
ATOM 1513 C CA . ILE A 1 187 ? -20.097 -10.072 -0.231 1.00 83.69 187 ILE A CA 1
ATOM 1514 C C . ILE A 1 187 ? -20.059 -10.430 -1.723 1.00 83.69 187 ILE A C 1
ATOM 1516 O O . ILE A 1 187 ? -19.419 -9.738 -2.504 1.00 83.69 187 ILE A O 1
ATOM 1520 N N . ILE A 1 188 ? -20.790 -11.466 -2.149 1.00 85.69 188 ILE A N 1
ATOM 1521 C CA . ILE A 1 188 ? -20.840 -11.891 -3.557 1.00 85.69 188 ILE A CA 1
ATOM 1522 C C . ILE A 1 188 ? -21.540 -10.837 -4.421 1.00 85.69 188 ILE A C 1
ATOM 1524 O O . ILE A 1 188 ? -21.086 -10.530 -5.521 1.00 85.69 188 ILE A O 1
ATOM 1528 N N . LYS A 1 189 ? -22.634 -10.258 -3.916 1.00 86.81 189 LYS A N 1
ATOM 1529 C CA . LYS A 1 189 ? -23.382 -9.208 -4.608 1.00 86.81 189 LYS A CA 1
ATOM 1530 C C . LYS A 1 189 ? -22.601 -7.894 -4.617 1.00 86.81 189 LYS A C 1
ATOM 1532 O O . LYS A 1 189 ? -22.570 -7.243 -5.654 1.00 86.81 189 LYS A O 1
ATOM 1537 N N . ALA A 1 190 ? -21.940 -7.546 -3.513 1.00 83.56 190 ALA A N 1
ATOM 1538 C CA . ALA A 1 190 ? -21.052 -6.390 -3.450 1.00 83.56 190 ALA A CA 1
ATOM 1539 C C . ALA A 1 190 ? -19.902 -6.541 -4.453 1.00 83.56 190 ALA A C 1
ATOM 1541 O O . ALA A 1 190 ? -19.717 -5.684 -5.302 1.00 83.56 190 ALA A O 1
ATOM 1542 N N . MET A 1 191 ? -19.205 -7.680 -4.451 1.00 81.62 191 MET A N 1
ATOM 1543 C CA . MET A 1 191 ? -18.112 -7.951 -5.387 1.00 81.62 191 MET A CA 1
ATOM 1544 C C . MET A 1 191 ? -18.565 -7.887 -6.853 1.00 81.62 191 MET A C 1
ATOM 1546 O O . MET A 1 191 ? -17.845 -7.354 -7.696 1.00 81.62 191 MET A O 1
ATOM 1550 N N . TRP A 1 192 ? -19.764 -8.387 -7.167 1.00 86.00 192 TRP A N 1
ATOM 1551 C CA . TRP A 1 192 ? -20.344 -8.227 -8.501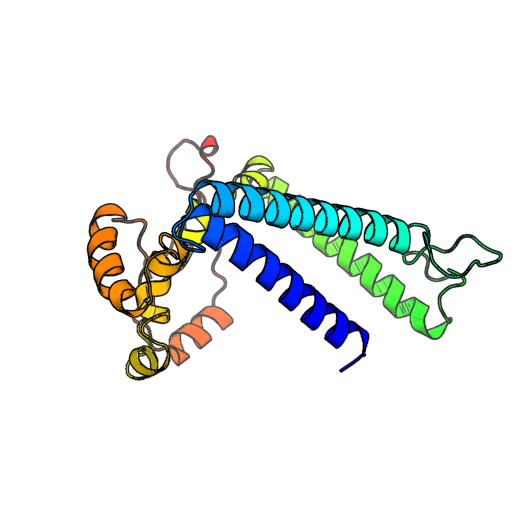 1.00 86.00 192 TRP A CA 1
ATOM 1552 C C . TRP A 1 192 ? -20.609 -6.754 -8.829 1.00 86.00 192 TRP A C 1
ATOM 1554 O O . TRP A 1 192 ? -20.140 -6.276 -9.854 1.00 86.00 192 TRP A O 1
ATOM 1564 N N . ARG A 1 193 ? -21.270 -6.009 -7.935 1.00 84.50 193 ARG A N 1
ATOM 1565 C CA . ARG A 1 193 ? -21.530 -4.572 -8.104 1.00 84.50 193 ARG A CA 1
ATOM 1566 C C . ARG A 1 193 ? -20.236 -3.797 -8.358 1.00 84.50 193 ARG A C 1
ATOM 1568 O O . ARG A 1 193 ? -20.138 -3.162 -9.397 1.00 84.50 193 ARG A O 1
ATOM 1575 N N . GLU A 1 194 ? -19.228 -3.932 -7.495 1.00 80.25 194 GLU A N 1
ATOM 1576 C CA . GLU A 1 194 ? -17.943 -3.217 -7.611 1.00 80.25 194 GLU A CA 1
ATOM 1577 C C . GLU A 1 194 ? -17.168 -3.554 -8.895 1.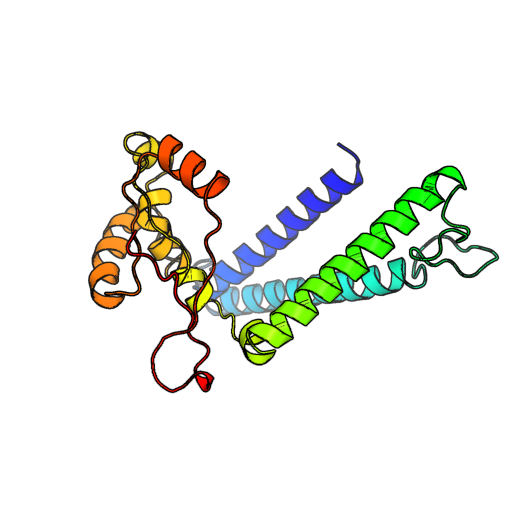00 80.25 194 GLU A C 1
ATOM 1579 O O . GLU A 1 194 ? -16.394 -2.742 -9.392 1.00 80.25 194 GLU A O 1
ATOM 1584 N N . THR A 1 195 ? -17.344 -4.759 -9.447 1.00 80.69 195 THR A N 1
ATOM 1585 C CA . THR A 1 195 ? -16.694 -5.139 -10.714 1.00 80.69 195 THR A CA 1
ATOM 1586 C C . THR A 1 195 ? -17.467 -4.672 -11.946 1.00 80.69 195 THR A C 1
ATOM 1588 O O . THR A 1 195 ? -16.883 -4.581 -13.026 1.00 80.69 195 THR A O 1
ATOM 1591 N N . THR A 1 196 ? -18.759 -4.360 -11.803 1.00 81.88 196 THR A N 1
ATOM 1592 C CA . THR A 1 196 ? -19.632 -3.924 -12.906 1.00 81.88 196 THR A CA 1
ATOM 1593 C C . THR A 1 196 ? -19.940 -2.428 -12.910 1.00 81.88 196 THR A C 1
ATOM 1595 O O . THR A 1 196 ? -20.259 -1.882 -13.964 1.00 81.88 196 THR A O 1
ATOM 1598 N N . GLU A 1 197 ? -19.835 -1.760 -11.764 1.00 78.12 197 GLU A N 1
ATOM 1599 C CA . GLU A 1 197 ? -20.143 -0.344 -11.580 1.00 78.12 197 GLU A CA 1
ATOM 1600 C C . GLU A 1 197 ? -18.850 0.452 -11.364 1.00 78.12 197 GLU A C 1
ATOM 1602 O O . GLU A 1 197 ? -17.992 0.088 -10.564 1.00 78.12 197 GLU A O 1
ATOM 1607 N N . CYS A 1 198 ? -18.688 1.549 -12.106 1.00 58.66 198 CYS A N 1
ATOM 1608 C CA . CYS A 1 198 ? -17.549 2.449 -11.953 1.00 58.66 198 CYS A CA 1
ATOM 1609 C C . CYS A 1 198 ? -17.910 3.540 -10.941 1.00 58.66 198 CYS A C 1
ATOM 1611 O O . CYS A 1 198 ? -18.597 4.503 -11.287 1.00 58.66 198 CYS A O 1
ATOM 1613 N N . PHE A 1 199 ? -17.459 3.391 -9.696 1.00 58.78 199 PHE A N 1
ATOM 1614 C CA . PHE A 1 199 ? -17.622 4.421 -8.675 1.00 58.78 199 PHE A CA 1
ATOM 1615 C C . PHE A 1 199 ? -16.529 5.482 -8.821 1.00 58.78 199 PHE A C 1
ATOM 1617 O O . PHE A 1 199 ? -15.337 5.179 -8.753 1.00 58.78 199 PHE A O 1
ATOM 1624 N N . PHE A 1 200 ? -16.930 6.739 -9.009 1.00 57.66 200 PHE A N 1
ATOM 1625 C CA . PHE A 1 200 ? -16.024 7.882 -8.984 1.00 57.66 200 PHE A CA 1
ATOM 1626 C C . PHE A 1 200 ? -16.424 8.844 -7.867 1.00 57.66 200 PHE A C 1
ATOM 1628 O O . PHE A 1 200 ? -17.586 8.926 -7.475 1.00 57.66 200 PHE A O 1
ATOM 1635 N N . VAL A 1 201 ? -15.429 9.536 -7.321 1.00 53.22 201 VAL A N 1
ATOM 1636 C CA . VAL A 1 201 ? -15.621 10.490 -6.231 1.00 53.22 201 VAL A CA 1
ATOM 1637 C C . VAL A 1 201 ? -15.991 11.842 -6.842 1.00 53.22 201 VAL A C 1
ATOM 1639 O O . VAL A 1 201 ? -15.234 12.381 -7.656 1.00 53.22 201 VAL A O 1
ATOM 1642 N N . GLU A 1 202 ? -17.148 12.383 -6.472 1.00 55.09 202 GLU A N 1
ATOM 1643 C CA . GLU A 1 202 ? -17.608 13.705 -6.900 1.00 55.09 202 GLU A CA 1
ATOM 1644 C C . GLU A 1 202 ? -17.173 14.766 -5.880 1.00 55.09 202 GLU A C 1
ATOM 1646 O O . GLU A 1 202 ? -17.049 14.499 -4.684 1.00 55.09 202 GLU A O 1
ATOM 1651 N N . GLY A 1 203 ? -16.872 15.977 -6.352 1.00 53.91 203 GLY A N 1
ATOM 1652 C CA . GLY A 1 203 ? -16.604 17.105 -5.458 1.00 53.91 203 GLY A CA 1
ATOM 1653 C C . GLY A 1 203 ? -17.897 17.577 -4.798 1.00 53.91 203 GLY A C 1
ATOM 1654 O O . GLY A 1 203 ? -18.932 17.574 -5.459 1.00 53.91 203 GLY A O 1
ATOM 1655 N N . ASP A 1 204 ? -17.826 17.991 -3.529 1.00 52.78 204 ASP A N 1
ATOM 1656 C CA . ASP A 1 204 ? -18.970 18.561 -2.805 1.00 52.78 204 ASP A CA 1
ATOM 1657 C C . ASP A 1 204 ? -19.673 19.646 -3.647 1.00 52.78 204 ASP A C 1
ATOM 1659 O O . ASP A 1 204 ? -19.020 20.546 -4.184 1.00 52.78 204 ASP A O 1
ATOM 1663 N N . GLU A 1 205 ? -21.006 19.586 -3.747 1.00 55.41 205 GLU A N 1
ATOM 1664 C CA . GLU A 1 205 ? -21.819 20.601 -4.444 1.00 55.41 205 GLU A CA 1
ATOM 1665 C C . GLU A 1 205 ? -21.832 21.956 -3.711 1.00 55.41 205 GLU A C 1
ATOM 1667 O O . GLU A 1 205 ? -22.321 22.955 -4.241 1.00 55.41 205 GLU A O 1
ATOM 1672 N N . ALA A 1 206 ? -21.275 22.017 -2.496 1.00 49.94 206 ALA A N 1
ATOM 1673 C CA . ALA A 1 206 ? -21.109 23.261 -1.764 1.00 49.94 206 ALA A CA 1
ATOM 1674 C C . ALA A 1 206 ? -20.154 24.204 -2.517 1.00 49.94 206 ALA A C 1
ATOM 1676 O O . ALA A 1 206 ? -19.085 23.800 -2.966 1.00 49.94 206 ALA A O 1
ATOM 1677 N N . GLU A 1 207 ? -20.553 25.474 -2.596 1.00 48.72 207 GLU A N 1
ATOM 1678 C CA . GLU A 1 207 ? -20.035 26.631 -3.357 1.00 48.72 207 GLU A CA 1
ATOM 1679 C C . GLU A 1 207 ? -18.509 26.897 -3.350 1.00 48.72 207 GLU A C 1
ATOM 1681 O O . GLU A 1 207 ? -18.042 27.860 -3.954 1.00 48.72 207 GLU A O 1
ATOM 1686 N N . ASP A 1 208 ? -17.706 26.057 -2.703 1.00 46.91 208 ASP A N 1
ATOM 1687 C CA . ASP A 1 208 ? -16.282 26.248 -2.493 1.00 46.91 208 ASP A CA 1
ATOM 1688 C C . ASP A 1 208 ? -15.464 24.997 -2.860 1.00 46.91 208 ASP A C 1
ATOM 1690 O O . ASP A 1 208 ? -14.985 24.236 -2.013 1.00 46.91 208 ASP A O 1
ATOM 1694 N N . LYS A 1 209 ? -15.231 24.827 -4.169 1.00 49.25 209 LYS A N 1
ATOM 1695 C CA . LYS A 1 209 ? -14.319 23.816 -4.741 1.00 49.25 209 LYS A CA 1
ATOM 1696 C C . LYS A 1 209 ? -12.876 23.918 -4.213 1.00 49.25 209 LYS A C 1
ATOM 1698 O O . LYS A 1 209 ? -12.068 23.037 -4.499 1.00 49.25 209 LYS A O 1
ATOM 1703 N N . SER A 1 210 ? -12.526 24.959 -3.447 1.00 45.72 210 SER A N 1
ATOM 1704 C CA . SER A 1 210 ? -11.196 25.110 -2.845 1.00 45.72 210 SER A CA 1
ATOM 1705 C C . SER A 1 210 ? -10.962 24.205 -1.629 1.00 45.72 210 SER A C 1
ATOM 1707 O O . SER A 1 210 ? -9.809 23.961 -1.270 1.00 45.72 210 SER A O 1
ATOM 1709 N N . LYS A 1 211 ? -12.022 23.648 -1.020 1.00 53.25 211 LYS A N 1
ATOM 1710 C CA . LYS A 1 211 ? -11.901 22.787 0.172 1.00 53.25 211 LYS A CA 1
ATOM 1711 C C . LYS A 1 211 ? -11.456 21.353 -0.135 1.00 53.25 211 LYS A C 1
ATOM 1713 O O . LYS A 1 211 ? -11.043 20.648 0.785 1.00 53.25 211 LYS A O 1
ATOM 1718 N N . GLY A 1 212 ? -11.510 20.928 -1.402 1.00 51.62 212 GLY A N 1
ATOM 1719 C CA . GLY A 1 212 ? -10.989 19.639 -1.885 1.00 51.62 212 GLY A CA 1
ATOM 1720 C C . GLY A 1 212 ? -11.554 18.402 -1.171 1.00 51.62 212 GLY A C 1
ATOM 1721 O O . GLY A 1 212 ? -10.891 17.366 -1.118 1.00 51.62 212 GLY A O 1
ATOM 1722 N N . ILE A 1 213 ? -12.739 18.518 -0.570 1.00 54.16 213 ILE A N 1
ATOM 1723 C CA . ILE A 1 213 ? -13.460 17.395 0.024 1.00 54.16 213 ILE A CA 1
ATOM 1724 C C . ILE A 1 213 ? -14.323 16.797 -1.088 1.00 54.16 213 ILE A C 1
ATOM 1726 O O . ILE A 1 213 ? -15.123 17.497 -1.706 1.00 54.16 213 ILE A O 1
ATOM 1730 N N . CYS A 1 214 ? -14.091 15.523 -1.385 1.00 52.44 214 CYS A N 1
ATOM 1731 C CA . CYS A 1 214 ? -14.806 14.785 -2.415 1.00 52.44 214 CYS A CA 1
ATOM 1732 C C . CYS A 1 214 ? -15.458 13.569 -1.750 1.00 52.44 214 CYS A C 1
ATOM 1734 O O . CYS A 1 214 ? -14.821 12.918 -0.917 1.00 52.44 214 CYS A O 1
ATOM 1736 N N . TRP A 1 215 ? -16.696 13.268 -2.127 1.00 54.62 215 TRP A N 1
ATOM 1737 C CA . TRP A 1 215 ? -17.507 12.191 -1.567 1.00 54.62 215 TRP A CA 1
ATOM 1738 C C . TRP A 1 215 ? -17.935 11.211 -2.657 1.00 54.62 215 TRP A C 1
ATOM 1740 O O . TRP A 1 215 ? -18.079 11.575 -3.825 1.00 54.62 215 TRP A O 1
ATOM 1750 N N . PHE A 1 216 ? -18.152 9.950 -2.282 1.00 52.19 216 PHE A N 1
ATOM 1751 C CA . PHE A 1 216 ? -18.909 9.043 -3.139 1.00 52.19 216 PHE A CA 1
ATOM 1752 C C . PHE A 1 216 ? -20.357 9.525 -3.147 1.00 52.19 216 PHE A C 1
ATOM 1754 O O . PHE A 1 216 ? -21.065 9.393 -2.151 1.00 52.19 216 PHE A O 1
ATOM 1761 N N . ASN A 1 217 ? -20.784 10.120 -4.258 1.00 49.41 217 ASN A N 1
ATOM 1762 C CA . ASN A 1 217 ? -22.130 10.658 -4.391 1.00 49.41 217 ASN A CA 1
ATOM 1763 C C . ASN A 1 217 ? -23.081 9.558 -4.866 1.00 49.41 217 ASN A C 1
ATOM 1765 O O . ASN A 1 217 ? -23.602 9.559 -5.975 1.00 49.41 217 ASN A O 1
ATOM 1769 N N . ASN A 1 218 ? -23.245 8.550 -4.020 1.00 44.62 218 ASN A N 1
ATOM 1770 C CA . ASN A 1 218 ? -24.367 7.641 -4.104 1.00 44.62 218 ASN A CA 1
ATOM 1771 C C . ASN A 1 218 ? -24.699 7.185 -2.693 1.00 44.62 218 ASN A C 1
ATOM 1773 O O . ASN A 1 218 ? -23.825 6.744 -1.948 1.00 44.62 218 ASN A O 1
ATOM 1777 N N . LYS A 1 219 ? -25.979 7.296 -2.339 1.00 47.66 219 LYS A N 1
ATOM 1778 C CA . LYS A 1 219 ? -26.524 6.621 -1.165 1.00 47.66 219 LYS A CA 1
ATOM 1779 C C . LYS A 1 219 ? -26.388 5.120 -1.429 1.00 47.66 219 LYS A C 1
ATOM 1781 O O . LYS A 1 219 ? -27.184 4.580 -2.195 1.00 47.66 219 LYS A O 1
ATOM 1786 N N . MET A 1 220 ? -25.324 4.513 -0.900 1.00 46.44 220 MET A N 1
ATOM 1787 C CA . MET A 1 220 ? -25.211 3.057 -0.783 1.00 46.44 220 MET A CA 1
ATOM 1788 C C . MET A 1 220 ? -26.360 2.520 0.068 1.00 46.44 220 MET A C 1
ATOM 1790 O O . MET A 1 220 ? -26.757 3.226 1.026 1.00 46.44 220 MET A O 1
#

Secondary structure (DSSP, 8-state):
--HHHHHHHHHHHHHHHHHHHHHHHHTT-S-S-HHHHHHHHHHHHHHHHHHHHHHHHHHHHHHHH-TTS---SS---TT-TT-TTS-TTTHHHHHHHHHHHHHHHHHHHHHHHHH-HHHHH---HHHHHHT-EEE--THHHHHTTTTTTSHHHHHH-TTS-HHHHHHHHHHHHHHHGGG-EEE-S-HHHHHHHHHHS---EEEPSSS-GGG--EEE-S--

Sequence (220 aa):
MPLGVFYWILQGSVQMGLWVIGHECGYQAFSNYTWLNDTIGYITRACLHRISLGNIVIALLYVCSNVSSQKYEKFANHFDPKSPVYNDRECSQILMTGVGLIVTSYGLYKLALAQGFTWLMMWNWLRGALAIIDRDYCVFNRVLHHITDTHVAHHLLFTIPHYHAMEATKAIKPTLGEYYQFDDTLIIKAMWRETTECFFVEGDEAEDKSKGICWFNNKM

pLDDT: mean 80.35, std 11.74, range [44.62, 94.56]

Organism: Helianthus annuus (NCBI:txid4232)

Radius of gyration: 23.18 Å; chains: 1; bounding box: 58×44×60 Å

InterPro domains:
  IPR012171 Fatty acid desaturase [PTHR32100] (123-218)

Foldseek 3Di:
DPPVVVVVVVVVVVLVVLVVLLVCLVVVNNDPDVVVSVVSNVVSVVVSVCVVVVCVVQVVCCQQFVPPHDDDPDTAHLLDLPGPVDDVVCSVVSVVVVVVVVVVVVVVVVVCVVLNVVLVVVDDLLVVLLVDAAEPQDPCCVVVLVCRNQVSQCSVCVVDDSPCSVVSSVVCCVVCPVSHHYDHDHPVVVVVCPVVDDFDWAQDPPPCSPVSDTHRPDDD